Protein AF-A0AAD5EAI3-F1 (afdb_monomer_lite)

Radius of gyration: 27.32 Å; chains: 1; bounding box: 65×85×63 Å

Secondary structure (DSSP, 8-state):
--SEEE-TTS-EEEE-TTSS-EEEP-TTT-TT-B-SSTT-B--TTTEEE-SSS-TT-EEEEEEEEEEEPTTS-EEEEEEEEEE--TT--SS--EE--SSHHHHHHHHHHH-S---EEE--PPPPP---HHHHHHTTSTTTTT--S---------------------------------------PPP---PPPP----------

Sequence (204 aa):
MEGTCLLSDGTMINLDEGQNTFLVVNTKQHPYGLGSSDSISLHPWTSIASNDIKKGTTLYIKEIDGIKLPNGMTHNGCVRVDDESWSFNGCQLDWFVLMYETYADIANKVGEHVKAVESSCKILDYVNQSTEKWLGGPGTLEAQSGSSHSSSSKKTTKKSSSKRTSTKKSSGKKTSSKKGHTTKKSSTRHHHKHHHHNKRAASK

Foldseek 3Di:
DAWWDQDPLLFIWHQDPPNPDIDTDLCVQAVLGAAADPNFHDAAQAEKAFDPDDFFFKKFWPLQDQDQFPVRDRDHRIHTHRHYDPPDPGPDMDGRNSDPVRVVVVCVRRDRDIDIDGDPDDDDHPDDQVNQVVSVGPCSSVPPPDDDDDDDDDDDDDDDDDDDDDDDDDDDDDDDDDDDDDDDDDDDDDDDDDDDDDDDDDDD

pLDDT: mean 74.87, std 26.0, range [29.36, 98.75]

Structure (mmCIF, N/CA/C/O backbone):
data_AF-A0AAD5EAI3-F1
#
_entry.id   AF-A0AAD5EAI3-F1
#
loop_
_atom_site.group_PDB
_atom_site.id
_atom_site.type_symbol
_atom_site.label_atom_id
_atom_site.label_alt_id
_atom_site.label_comp_id
_atom_site.label_asym_id
_atom_site.label_entity_id
_atom_site.label_seq_id
_atom_site.pdbx_PDB_ins_code
_atom_site.Cartn_x
_atom_site.Cartn_y
_atom_site.Cartn_z
_atom_site.occupancy
_atom_site.B_iso_or_equiv
_atom_site.auth_seq_id
_atom_site.auth_comp_id
_atom_site.auth_asym_id
_atom_site.auth_atom_id
_atom_site.pdbx_PDB_model_num
ATOM 1 N N . MET A 1 1 ? -0.427 2.883 -15.946 1.00 54.00 1 MET A N 1
ATOM 2 C CA . MET A 1 1 ? -0.143 2.073 -14.747 1.00 54.00 1 MET A CA 1
ATOM 3 C C . MET A 1 1 ? 0.288 3.065 -13.696 1.00 54.00 1 MET A C 1
ATOM 5 O O . MET A 1 1 ? 1.235 3.777 -13.975 1.00 54.00 1 MET A O 1
ATOM 9 N N . GLU A 1 2 ? -0.447 3.186 -12.596 1.00 70.38 2 GLU A N 1
ATOM 10 C CA . GLU A 1 2 ? 0.035 3.866 -11.386 1.00 70.38 2 GLU A CA 1
ATOM 11 C C . GLU A 1 2 ? 0.678 2.804 -10.479 1.00 70.38 2 GLU A C 1
ATOM 13 O O . GLU A 1 2 ? 0.294 1.633 -10.553 1.00 70.38 2 GLU A O 1
ATOM 18 N N . GLY A 1 3 ? 1.683 3.186 -9.691 1.00 81.94 3 GLY A N 1
ATOM 19 C CA . GLY A 1 3 ? 2.337 2.295 -8.729 1.00 81.94 3 GLY A CA 1
ATOM 20 C C . GLY A 1 3 ? 3.355 1.312 -9.322 1.00 81.94 3 GLY A C 1
ATOM 21 O O . GLY A 1 3 ? 4.084 1.629 -10.267 1.00 81.94 3 GLY A O 1
ATOM 22 N N . THR A 1 4 ? 3.415 0.125 -8.714 1.00 90.12 4 THR A N 1
ATOM 23 C CA . THR A 1 4 ? 4.471 -0.885 -8.895 1.00 90.12 4 THR A CA 1
ATOM 24 C C . THR A 1 4 ? 4.012 -2.064 -9.754 1.00 90.12 4 THR A C 1
ATOM 26 O O . THR A 1 4 ? 2.871 -2.516 -9.658 1.00 90.12 4 THR A O 1
ATOM 29 N N . CYS A 1 5 ? 4.918 -2.643 -10.542 1.00 90.62 5 CYS A N 1
ATOM 30 C CA . CYS A 1 5 ? 4.699 -3.891 -11.268 1.00 90.62 5 CYS A CA 1
ATOM 31 C C . CYS A 1 5 ? 5.909 -4.821 -11.162 1.00 90.62 5 CYS A C 1
ATOM 33 O O . CYS A 1 5 ? 7.046 -4.397 -11.348 1.00 90.62 5 CYS A O 1
ATOM 35 N N . LEU A 1 6 ? 5.652 -6.104 -10.901 1.00 90.62 6 LEU A N 1
ATOM 36 C CA . LEU A 1 6 ? 6.642 -7.167 -11.030 1.00 90.62 6 LEU A CA 1
ATOM 37 C C . LEU A 1 6 ? 6.500 -7.815 -12.412 1.00 90.62 6 LEU A C 1
ATOM 39 O O . LEU A 1 6 ? 5.468 -8.410 -12.727 1.00 90.62 6 LEU A O 1
ATOM 43 N N . LEU A 1 7 ? 7.530 -7.686 -13.242 1.00 90.75 7 LEU A N 1
ATOM 44 C CA . LEU A 1 7 ? 7.588 -8.298 -14.565 1.00 90.75 7 LEU A CA 1
ATOM 45 C C . LEU A 1 7 ? 7.848 -9.806 -14.465 1.00 90.75 7 LEU A C 1
ATOM 47 O O . LEU A 1 7 ? 8.345 -10.319 -13.463 1.00 90.75 7 LEU A O 1
ATOM 51 N N . SER A 1 8 ? 7.554 -10.536 -15.544 1.00 88.81 8 SER A N 1
ATOM 52 C CA . SER A 1 8 ? 7.729 -11.995 -15.598 1.00 88.81 8 SER A CA 1
ATOM 53 C C . SER A 1 8 ? 9.179 -12.463 -15.440 1.00 88.81 8 SER A C 1
ATOM 55 O O . SER A 1 8 ? 9.410 -13.632 -15.148 1.00 88.81 8 SER A O 1
ATOM 57 N N . ASP A 1 9 ? 10.150 -11.579 -15.676 1.00 89.69 9 ASP A N 1
ATOM 58 C CA . ASP A 1 9 ? 11.579 -11.845 -15.483 1.00 89.69 9 ASP A CA 1
ATOM 59 C C . ASP A 1 9 ? 12.069 -11.530 -14.055 1.00 89.69 9 ASP A C 1
ATOM 61 O O . ASP A 1 9 ? 13.257 -11.665 -13.771 1.00 89.69 9 ASP A O 1
ATOM 65 N N . GLY A 1 10 ? 11.163 -11.127 -13.157 1.00 89.06 10 GLY A N 1
ATOM 66 C CA . GLY A 1 10 ? 11.465 -10.754 -11.777 1.00 89.06 10 GLY A CA 1
ATOM 67 C C . GLY A 1 10 ? 11.874 -9.291 -11.593 1.00 89.06 10 GLY A C 1
ATOM 68 O O . GLY A 1 10 ? 12.124 -8.874 -10.464 1.00 89.06 10 GLY A O 1
ATOM 69 N N . THR A 1 11 ? 11.928 -8.489 -12.659 1.00 92.69 11 THR A N 1
ATOM 70 C CA . THR A 1 11 ? 12.217 -7.055 -12.549 1.00 92.69 11 THR A CA 1
ATOM 71 C C . THR A 1 11 ? 11.024 -6.317 -11.964 1.00 92.69 11 THR A C 1
ATOM 73 O O . THR A 1 11 ? 9.923 -6.372 -12.510 1.00 92.69 11 THR A O 1
ATOM 76 N N . MET A 1 12 ? 11.245 -5.590 -10.871 1.00 92.88 12 MET A N 1
ATOM 77 C CA . MET A 1 12 ? 10.248 -4.681 -10.320 1.00 92.88 12 MET A CA 1
ATOM 78 C C . MET A 1 12 ? 10.424 -3.290 -10.921 1.00 92.88 12 MET A C 1
ATOM 80 O O . MET A 1 12 ? 11.531 -2.752 -10.942 1.00 92.88 12 MET A O 1
ATOM 84 N N . ILE A 1 13 ? 9.331 -2.713 -11.402 1.00 93.81 13 ILE A N 1
ATOM 85 C CA . ILE A 1 13 ? 9.290 -1.363 -11.955 1.00 93.81 13 ILE A CA 1
ATOM 86 C C . ILE A 1 13 ? 8.236 -0.523 -11.237 1.00 93.81 13 ILE A C 1
ATOM 88 O O . ILE A 1 13 ? 7.207 -1.049 -10.818 1.00 93.81 13 ILE A O 1
ATOM 92 N N . ASN A 1 14 ? 8.474 0.779 -11.136 1.00 92.19 14 ASN A N 1
ATOM 93 C CA . ASN A 1 14 ? 7.490 1.774 -10.710 1.00 92.19 14 ASN A CA 1
ATOM 94 C C . ASN A 1 14 ? 7.274 2.770 -11.852 1.00 92.19 14 ASN A C 1
ATOM 96 O O . ASN A 1 14 ? 8.174 2.986 -12.670 1.00 92.19 14 ASN A O 1
ATOM 100 N N . LEU A 1 15 ? 6.087 3.375 -11.916 1.00 89.00 15 LEU A N 1
ATOM 101 C CA . LEU A 1 15 ? 5.883 4.561 -12.747 1.00 89.00 15 LEU A CA 1
ATOM 102 C C . LEU A 1 15 ? 6.816 5.683 -12.264 1.00 89.00 15 LEU A C 1
ATOM 104 O O . LEU A 1 15 ? 6.876 5.958 -11.070 1.00 89.00 15 LEU A O 1
ATOM 108 N N . ASP A 1 16 ? 7.533 6.301 -13.194 1.00 85.25 16 ASP A N 1
ATOM 109 C CA . ASP A 1 16 ? 8.485 7.383 -12.937 1.00 85.25 16 ASP A CA 1
ATOM 110 C C . ASP A 1 16 ? 7.811 8.769 -13.025 1.00 85.25 16 ASP A C 1
ATOM 112 O O . ASP A 1 16 ? 6.671 8.911 -13.496 1.00 85.25 16 ASP A O 1
ATOM 116 N N . GLU A 1 17 ? 8.519 9.810 -12.586 1.00 72.81 17 GLU A N 1
ATOM 117 C CA . GLU A 1 17 ? 8.078 11.199 -12.682 1.00 72.81 17 GLU A CA 1
ATOM 118 C C . GLU A 1 17 ? 7.861 11.581 -14.161 1.00 72.81 17 GLU A C 1
ATOM 120 O O . GLU A 1 17 ? 8.792 11.677 -14.955 1.00 72.81 17 GLU A O 1
ATOM 125 N N . GLY A 1 18 ? 6.601 11.785 -14.565 1.00 66.50 18 GLY A N 1
ATOM 126 C CA . GLY A 1 18 ? 6.248 12.124 -15.956 1.00 66.50 18 GLY A CA 1
ATOM 127 C C . GLY A 1 18 ? 5.187 11.236 -16.611 1.00 66.50 18 GLY A C 1
ATOM 128 O O . GLY A 1 18 ? 4.916 11.393 -17.805 1.00 66.50 18 GLY A O 1
ATOM 129 N N . GLN A 1 19 ? 4.566 10.331 -15.845 1.00 70.94 19 GLN A N 1
ATOM 130 C CA . GLN A 1 19 ? 3.383 9.523 -16.205 1.00 70.94 19 GLN A CA 1
ATOM 131 C C . GLN A 1 19 ? 3.549 8.562 -17.401 1.00 70.94 19 GLN A C 1
ATOM 133 O O . GLN A 1 19 ? 2.618 7.823 -17.719 1.00 70.94 19 GLN A O 1
ATOM 138 N N . ASN A 1 20 ? 4.714 8.539 -18.058 1.00 82.88 20 ASN A N 1
ATOM 139 C CA . ASN A 1 20 ? 4.937 7.804 -19.310 1.00 82.88 20 ASN A CA 1
ATOM 140 C C . ASN A 1 20 ? 6.235 6.981 -19.338 1.00 82.88 20 ASN A C 1
ATOM 142 O O . ASN A 1 20 ? 6.489 6.279 -20.318 1.00 82.88 20 ASN A O 1
ATOM 146 N N . THR A 1 21 ? 7.056 7.063 -18.295 1.00 89.25 21 THR A N 1
ATOM 147 C CA . THR A 1 21 ? 8.287 6.282 -18.133 1.00 89.25 21 THR A CA 1
ATOM 148 C C . THR A 1 21 ? 8.179 5.383 -16.911 1.00 89.25 21 THR A C 1
ATOM 150 O O . THR A 1 21 ? 7.366 5.610 -16.017 1.00 89.25 21 THR A O 1
ATOM 153 N N . PHE A 1 22 ? 8.986 4.327 -16.899 1.00 92.56 22 PHE A N 1
ATOM 154 C CA . PHE A 1 22 ? 9.121 3.432 -15.760 1.00 92.56 22 PHE A CA 1
ATOM 155 C C . PHE A 1 22 ? 10.575 3.425 -15.317 1.00 92.56 22 PHE A C 1
ATOM 157 O O . PHE A 1 22 ? 11.476 3.399 -16.160 1.00 92.56 22 PHE A O 1
ATOM 164 N N . LEU A 1 23 ? 10.788 3.387 -14.010 1.00 93.12 23 LEU A N 1
ATOM 165 C CA . LEU A 1 23 ? 12.093 3.150 -13.409 1.00 93.12 23 LEU A CA 1
ATOM 166 C C . LEU A 1 23 ? 12.174 1.708 -12.909 1.00 93.12 23 LEU A C 1
ATOM 168 O O . LEU A 1 23 ? 11.158 1.100 -12.569 1.00 93.12 23 LEU A O 1
ATOM 172 N N . VAL A 1 24 ? 13.389 1.166 -12.845 1.00 94.62 24 VAL A N 1
ATOM 173 C CA . VAL A 1 24 ? 13.649 -0.122 -12.191 1.00 94.62 24 VAL A CA 1
ATOM 174 C C . VAL A 1 24 ? 13.837 0.118 -10.699 1.00 94.62 24 VAL A C 1
ATOM 176 O O . VAL A 1 24 ? 14.678 0.917 -10.293 1.00 94.62 24 VAL A O 1
ATOM 179 N N . VAL A 1 25 ? 13.060 -0.587 -9.884 1.00 93.94 25 VAL A N 1
ATOM 180 C CA . VAL A 1 25 ? 13.090 -0.472 -8.428 1.00 93.94 25 VAL A CA 1
ATOM 181 C C . VAL A 1 25 ? 14.261 -1.272 -7.874 1.00 93.94 25 VAL A C 1
ATOM 183 O O . VAL A 1 25 ? 14.442 -2.446 -8.196 1.00 93.94 25 VAL A O 1
ATOM 186 N N . ASN A 1 26 ? 15.026 -0.666 -6.967 1.00 93.81 26 ASN A N 1
ATOM 187 C CA . ASN A 1 26 ? 15.982 -1.408 -6.156 1.00 93.81 26 ASN A CA 1
ATOM 188 C C . ASN A 1 26 ? 15.240 -2.206 -5.075 1.00 93.81 26 ASN A C 1
ATOM 190 O O . ASN A 1 26 ? 15.002 -1.716 -3.970 1.00 93.81 26 ASN A O 1
ATOM 194 N N . THR A 1 27 ? 14.903 -3.456 -5.378 1.00 92.25 27 THR A N 1
ATOM 195 C CA . THR A 1 27 ? 14.116 -4.335 -4.499 1.00 92.25 27 THR A CA 1
ATOM 196 C C . THR A 1 27 ? 14.796 -4.685 -3.176 1.00 92.25 27 THR A C 1
ATOM 198 O O . THR A 1 27 ? 14.125 -5.109 -2.239 1.00 92.25 27 THR A O 1
ATOM 201 N N . LYS A 1 28 ? 16.110 -4.465 -3.040 1.00 91.19 28 LYS A N 1
ATOM 202 C CA . LYS A 1 28 ? 16.802 -4.610 -1.748 1.00 91.19 28 LYS A CA 1
ATOM 203 C C . LYS A 1 28 ? 16.453 -3.490 -0.771 1.00 91.19 28 LYS A C 1
ATOM 205 O O . LYS A 1 28 ? 16.507 -3.697 0.435 1.00 91.19 28 LYS A O 1
ATOM 210 N N . GLN A 1 29 ? 16.140 -2.306 -1.292 1.00 93.44 29 GLN A N 1
ATOM 211 C CA . GLN A 1 29 ? 15.750 -1.133 -0.505 1.00 93.44 29 GLN A CA 1
ATOM 212 C C . GLN A 1 29 ? 14.223 -1.006 -0.428 1.00 93.44 29 GLN A C 1
ATOM 214 O O . GLN A 1 29 ? 13.673 -0.710 0.631 1.00 93.44 29 GLN A O 1
ATOM 219 N N . HIS A 1 30 ? 13.542 -1.305 -1.536 1.00 94.81 30 HIS A N 1
ATOM 220 C CA . HIS A 1 30 ? 12.104 -1.129 -1.715 1.00 94.81 30 HIS A CA 1
ATOM 221 C C . HIS A 1 30 ? 11.479 -2.437 -2.217 1.00 94.81 30 HIS A C 1
ATOM 223 O O . HIS A 1 30 ? 11.168 -2.568 -3.402 1.00 94.81 30 HIS A O 1
ATOM 229 N N . PRO A 1 31 ? 11.318 -3.442 -1.339 1.00 93.19 31 PRO A N 1
ATOM 230 C CA . PRO A 1 31 ? 10.967 -4.810 -1.736 1.00 93.19 31 PRO A CA 1
ATOM 231 C C . PRO A 1 31 ? 9.605 -4.951 -2.420 1.00 93.19 31 PRO A C 1
ATOM 233 O O . PRO A 1 31 ? 9.373 -5.951 -3.096 1.00 93.19 31 PRO A O 1
ATOM 236 N N . TYR A 1 32 ? 8.720 -3.964 -2.262 1.00 93.81 32 TYR A N 1
ATOM 237 C CA . TYR A 1 32 ? 7.368 -3.967 -2.830 1.00 93.81 32 TYR A CA 1
ATOM 238 C C . TYR A 1 32 ? 7.066 -2.726 -3.678 1.00 93.81 32 TYR A C 1
ATOM 240 O O . TYR A 1 32 ? 5.926 -2.528 -4.097 1.00 93.81 32 TYR A O 1
ATOM 248 N N . GLY A 1 33 ? 8.082 -1.902 -3.941 1.00 93.94 33 GLY A N 1
ATOM 249 C CA . GLY A 1 33 ? 7.962 -0.684 -4.729 1.00 93.94 33 GLY A CA 1
ATOM 250 C C . GLY A 1 33 ? 8.209 0.601 -3.954 1.00 93.94 33 GLY A C 1
ATOM 251 O O . GLY A 1 33 ? 8.281 0.621 -2.720 1.00 93.94 33 GLY A O 1
ATOM 252 N N . LEU A 1 34 ? 8.349 1.668 -4.730 1.00 94.69 34 LEU A N 1
ATOM 253 C CA . LEU A 1 34 ? 8.513 3.040 -4.268 1.00 94.69 34 LEU A CA 1
ATOM 254 C C . LEU A 1 34 ? 7.152 3.693 -4.053 1.00 94.69 34 LEU A C 1
ATOM 256 O O . LEU A 1 34 ? 6.251 3.516 -4.873 1.00 94.69 34 LEU A O 1
ATOM 260 N N . GLY A 1 35 ? 7.026 4.433 -2.955 1.00 94.38 35 GLY A N 1
ATOM 261 C CA . GLY A 1 35 ? 5.917 5.354 -2.740 1.00 94.38 35 GLY A CA 1
ATOM 262 C C . GLY A 1 35 ? 6.216 6.725 -3.339 1.00 94.38 35 GLY A C 1
ATOM 263 O O . GLY A 1 35 ? 7.015 6.873 -4.261 1.00 94.38 35 GLY A O 1
ATOM 264 N N . SER A 1 36 ? 5.646 7.759 -2.731 1.00 91.69 36 SER A N 1
ATOM 265 C CA . SER A 1 36 ? 5.681 9.141 -3.241 1.00 91.69 36 SER A CA 1
ATOM 266 C C . SER A 1 36 ? 7.041 9.850 -3.164 1.00 91.69 36 SER A C 1
ATOM 268 O O . SER A 1 36 ? 7.127 11.060 -3.381 1.00 91.69 36 SER A O 1
ATOM 270 N N . SER A 1 37 ? 8.096 9.148 -2.752 1.00 88.88 37 SER A N 1
ATOM 271 C CA . SER A 1 37 ? 9.485 9.605 -2.827 1.00 88.88 37 SER A CA 1
ATOM 272 C C . SER A 1 37 ? 10.429 8.408 -2.766 1.00 88.88 37 SER A C 1
ATOM 274 O O . SER A 1 37 ? 10.088 7.390 -2.161 1.00 88.88 37 SER A O 1
ATOM 276 N N . ASP A 1 38 ? 11.660 8.589 -3.237 1.00 87.31 38 ASP A N 1
ATOM 277 C CA . ASP A 1 38 ? 12.728 7.576 -3.203 1.00 87.31 38 ASP A CA 1
ATOM 278 C C . ASP A 1 38 ? 13.072 7.053 -1.798 1.00 87.31 38 ASP A C 1
ATOM 280 O O . ASP A 1 38 ? 13.741 6.038 -1.648 1.00 87.31 38 ASP A O 1
ATOM 284 N N . SER A 1 39 ? 12.642 7.746 -0.741 1.00 92.19 39 SER A N 1
ATOM 285 C CA . SER A 1 39 ? 12.891 7.339 0.648 1.00 92.19 39 SER A CA 1
ATOM 286 C C . SER A 1 39 ? 11.757 6.521 1.271 1.00 92.19 39 SER A C 1
ATOM 288 O O . SER A 1 39 ? 11.910 6.018 2.386 1.00 92.19 39 SER A O 1
ATOM 290 N N . ILE A 1 40 ? 10.620 6.388 0.581 1.00 94.12 40 ILE A N 1
ATOM 291 C CA . ILE A 1 40 ? 9.423 5.731 1.104 1.00 94.12 40 ILE A CA 1
ATOM 292 C C . ILE A 1 40 ? 9.204 4.417 0.359 1.00 94.12 40 ILE A C 1
ATOM 294 O O . ILE A 1 40 ? 8.978 4.393 -0.848 1.00 94.12 40 ILE A O 1
ATOM 298 N N . SER A 1 41 ? 9.243 3.314 1.101 1.00 95.81 41 SER A N 1
ATOM 299 C CA . SER A 1 41 ? 8.859 1.995 0.596 1.00 95.81 41 SER A CA 1
ATOM 300 C C . SER A 1 41 ? 7.362 1.779 0.763 1.00 95.81 41 SER A C 1
ATOM 302 O O . SER A 1 41 ? 6.804 2.080 1.820 1.00 95.81 41 SER A O 1
ATOM 304 N N . LEU A 1 42 ? 6.731 1.189 -0.250 1.00 96.62 42 LEU A N 1
ATOM 305 C CA . LEU A 1 42 ? 5.376 0.671 -0.119 1.00 96.62 42 LEU A CA 1
ATOM 306 C C . LEU A 1 42 ? 5.379 -0.633 0.681 1.00 96.62 42 LEU A C 1
ATOM 308 O O . LEU A 1 42 ? 6.281 -1.467 0.564 1.00 96.62 42 LEU A O 1
ATOM 312 N N . HIS A 1 43 ? 4.336 -0.821 1.478 1.00 96.62 43 HIS A N 1
ATOM 313 C CA . HIS A 1 43 ? 4.119 -1.986 2.317 1.00 96.62 43 HIS A CA 1
ATOM 314 C C . HIS A 1 43 ? 2.745 -2.591 2.005 1.00 96.62 43 HIS A C 1
ATOM 316 O O . HIS A 1 43 ? 1.722 -1.915 2.185 1.00 96.62 43 HIS A O 1
ATOM 322 N N . PRO A 1 44 ? 2.690 -3.857 1.546 1.00 95.88 44 PRO A N 1
ATOM 323 C CA . PRO A 1 44 ? 1.441 -4.532 1.229 1.00 95.88 44 PRO A CA 1
ATOM 324 C C . PRO A 1 44 ? 0.416 -4.391 2.353 1.00 95.88 44 PRO A C 1
ATOM 326 O O . PRO A 1 44 ? 0.721 -4.616 3.527 1.00 95.88 44 PRO A O 1
ATOM 329 N N . TRP A 1 45 ? -0.798 -4.004 1.975 1.00 97.19 45 TRP A N 1
ATOM 330 C CA . TRP A 1 45 ? -1.962 -3.819 2.840 1.00 97.19 45 TRP A CA 1
ATOM 331 C C . TRP A 1 45 ? -1.855 -2.722 3.897 1.00 97.19 45 TRP A C 1
ATOM 333 O O . TRP A 1 45 ? -2.828 -2.498 4.601 1.00 97.19 45 TRP A O 1
ATOM 343 N N . THR A 1 46 ? -0.751 -1.990 3.998 1.00 98.19 46 THR A N 1
ATOM 344 C CA . THR A 1 46 ? -0.600 -0.933 5.015 1.00 98.19 46 THR A CA 1
ATOM 345 C C . THR A 1 46 ? -0.293 0.427 4.429 1.00 98.19 46 THR A C 1
ATOM 347 O O . THR A 1 46 ? -0.648 1.423 5.049 1.00 98.19 46 THR A O 1
ATOM 350 N N . SER A 1 47 ? 0.289 0.498 3.236 1.00 98.31 47 SER A N 1
ATOM 351 C CA . SER A 1 47 ? 0.467 1.761 2.527 1.00 98.31 47 SER A CA 1
ATOM 352 C C . SER A 1 47 ? -0.812 2.177 1.799 1.00 98.31 47 SER A C 1
ATOM 354 O O . SER A 1 47 ? -1.486 1.360 1.165 1.00 98.31 47 SER A O 1
ATOM 356 N N . ILE A 1 48 ? -1.127 3.466 1.876 1.00 97.88 48 ILE A N 1
ATOM 357 C CA . ILE A 1 48 ? -2.182 4.119 1.097 1.00 97.88 48 ILE A CA 1
ATOM 358 C C . ILE A 1 48 ? -1.627 5.348 0.370 1.00 97.88 48 ILE A C 1
ATOM 360 O O . ILE A 1 48 ? -0.693 5.994 0.859 1.00 97.88 48 ILE A O 1
ATOM 364 N N . ALA A 1 49 ? -2.239 5.682 -0.765 1.00 97.19 49 ALA A N 1
ATOM 365 C CA . ALA A 1 49 ? -2.034 6.945 -1.462 1.00 97.19 49 ALA A CA 1
ATOM 366 C C . ALA A 1 49 ? -3.082 7.979 -1.035 1.00 97.19 49 ALA A C 1
ATOM 368 O O . ALA A 1 49 ? -4.264 7.647 -0.931 1.00 97.19 49 ALA A O 1
ATOM 369 N N . SER A 1 50 ? -2.672 9.228 -0.812 1.00 97.31 50 SER A N 1
ATOM 370 C CA . SER A 1 50 ? -3.571 10.362 -0.555 1.00 97.31 50 SER A CA 1
ATOM 371 C C . SER A 1 50 ? -2.871 11.677 -0.893 1.00 97.31 50 SER A C 1
ATOM 373 O O . SER A 1 50 ? -1.698 11.838 -0.579 1.00 97.31 50 SER A O 1
ATOM 375 N N . ASN A 1 51 ? -3.596 12.633 -1.485 1.00 96.25 51 ASN A N 1
ATOM 376 C CA . ASN A 1 51 ? -3.045 13.955 -1.830 1.00 96.25 51 ASN A CA 1
ATOM 377 C C . ASN A 1 51 ? -3.377 15.044 -0.798 1.00 96.25 51 ASN A C 1
ATOM 379 O O . ASN A 1 51 ? -2.808 16.133 -0.837 1.00 96.25 51 ASN A O 1
ATOM 383 N N . ASP A 1 52 ? -4.335 14.791 0.092 1.00 96.81 52 ASP A N 1
ATOM 384 C CA . ASP A 1 52 ? -4.860 15.752 1.065 1.00 96.81 52 ASP A CA 1
ATOM 385 C C . ASP A 1 52 ? -4.556 15.374 2.521 1.00 96.81 52 ASP A C 1
ATOM 387 O O . ASP A 1 52 ? -4.887 16.124 3.441 1.00 96.81 52 ASP A O 1
ATOM 391 N N . ILE A 1 53 ? -3.870 14.250 2.739 1.00 97.50 53 ILE A N 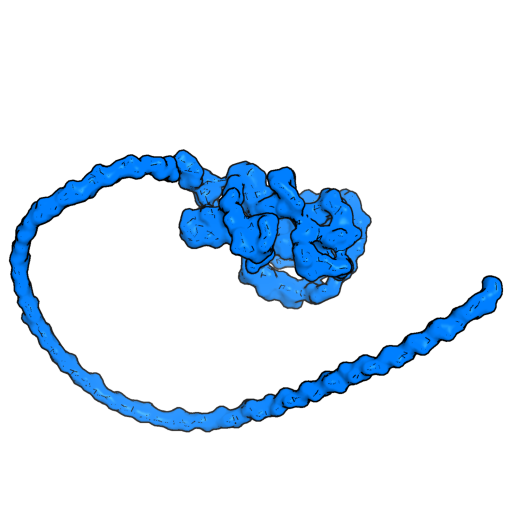1
ATOM 392 C CA . ILE A 1 53 ? -3.367 13.814 4.041 1.00 97.50 53 ILE A CA 1
ATOM 393 C C . ILE A 1 53 ? -1.839 13.789 3.992 1.00 97.50 53 ILE A C 1
ATOM 395 O O . ILE A 1 53 ? -1.231 13.344 3.024 1.00 97.50 53 ILE A O 1
ATOM 399 N N . LYS A 1 54 ? -1.194 14.276 5.055 1.00 97.06 54 LYS A N 1
ATOM 400 C CA . LYS A 1 54 ? 0.268 14.346 5.128 1.00 97.06 54 LYS A CA 1
ATOM 401 C C . LYS A 1 54 ? 0.899 12.944 5.068 1.00 97.06 54 LYS A C 1
ATOM 403 O O . LYS A 1 54 ? 0.485 12.036 5.786 1.00 97.06 54 LYS A O 1
ATOM 408 N N . LYS A 1 55 ? 1.974 12.802 4.285 1.00 97.25 55 LYS A N 1
ATOM 409 C CA . LYS A 1 55 ? 2.834 11.604 4.275 1.00 97.25 55 LYS A CA 1
ATOM 410 C C . LYS A 1 55 ? 3.303 11.239 5.687 1.00 97.25 55 LYS A C 1
ATOM 412 O O . LYS A 1 55 ? 3.675 12.108 6.480 1.00 97.25 55 LYS A O 1
ATOM 417 N N . GLY A 1 56 ? 3.311 9.946 5.986 1.00 97.31 56 GLY A N 1
ATOM 418 C CA . GLY A 1 56 ? 3.642 9.379 7.289 1.00 97.31 56 GLY A CA 1
ATOM 419 C C . GLY A 1 56 ? 2.496 9.394 8.303 1.00 97.31 56 GLY A C 1
ATOM 420 O O . GLY A 1 56 ? 2.647 8.792 9.365 1.00 97.31 56 GLY A O 1
ATOM 421 N N . THR A 1 57 ? 1.359 10.033 8.008 1.00 98.56 57 THR A N 1
ATOM 422 C CA . THR A 1 57 ? 0.183 9.986 8.883 1.00 98.56 57 THR A CA 1
ATOM 423 C C . THR A 1 57 ? -0.398 8.575 8.914 1.00 98.56 57 THR A C 1
ATOM 425 O O . THR A 1 57 ? -0.638 7.964 7.870 1.00 98.56 57 THR A O 1
ATOM 428 N N . THR A 1 58 ? -0.655 8.073 10.121 1.00 98.69 58 THR A N 1
ATOM 429 C CA . THR A 1 58 ? -1.351 6.804 10.342 1.00 98.69 58 THR A CA 1
ATOM 430 C C . THR A 1 58 ? -2.853 7.043 10.446 1.00 98.69 58 THR A C 1
ATOM 432 O O . THR A 1 58 ? -3.310 7.936 11.165 1.00 98.69 58 THR A O 1
ATOM 435 N N . LEU A 1 59 ? -3.630 6.225 9.742 1.00 98.75 59 LEU A N 1
ATOM 436 C CA . LEU A 1 59 ? -5.086 6.251 9.760 1.00 98.75 59 LEU A CA 1
ATOM 437 C C . LEU A 1 59 ? -5.620 4.917 10.273 1.00 98.75 59 LEU A C 1
ATOM 439 O O . LEU A 1 59 ? -5.090 3.853 9.954 1.00 98.75 59 LEU A O 1
ATOM 443 N N . TYR A 1 60 ? -6.715 4.985 11.018 1.00 98.75 60 TYR A N 1
ATOM 444 C CA . TYR A 1 60 ? -7.588 3.848 11.255 1.00 98.75 60 TYR A CA 1
ATOM 445 C C . TYR A 1 60 ? -8.787 3.925 10.307 1.00 98.75 60 TYR A C 1
ATOM 447 O O . TYR A 1 60 ? -9.471 4.952 10.242 1.00 98.75 60 TYR A O 1
ATOM 455 N N . ILE A 1 61 ? -9.045 2.833 9.592 1.00 98.38 61 ILE A N 1
ATOM 456 C CA . ILE A 1 61 ? -10.156 2.674 8.655 1.00 98.38 61 ILE A CA 1
ATOM 457 C C . ILE A 1 61 ? -11.023 1.511 9.133 1.00 98.38 61 ILE A C 1
ATOM 459 O O . ILE A 1 61 ? -10.596 0.356 9.144 1.00 98.38 61 ILE A O 1
ATOM 463 N N . LYS A 1 62 ? -12.263 1.816 9.522 1.00 97.25 62 LYS A N 1
ATOM 464 C CA . LYS A 1 62 ? -13.170 0.833 10.131 1.00 97.25 62 LYS A CA 1
ATOM 465 C C . LYS A 1 62 ? -13.552 -0.284 9.157 1.00 97.25 62 LYS A C 1
ATOM 467 O O . LYS A 1 62 ? -13.693 -1.431 9.559 1.00 97.25 62 LYS A O 1
ATOM 472 N N . GLU A 1 63 ? -13.738 0.049 7.888 1.00 97.12 63 GLU A N 1
ATOM 473 C CA . GLU A 1 63 ? -14.242 -0.854 6.849 1.00 97.12 63 GLU A CA 1
ATOM 474 C C . GLU A 1 63 ? -13.235 -1.946 6.455 1.00 97.12 63 GLU A C 1
ATOM 476 O O . GLU A 1 63 ? -13.627 -2.966 5.891 1.00 97.12 63 GLU A O 1
ATOM 481 N N . ILE A 1 64 ? -11.953 -1.762 6.782 1.00 97.38 64 ILE A N 1
ATOM 482 C CA . ILE A 1 64 ? -10.898 -2.762 6.560 1.00 97.38 64 ILE A CA 1
ATOM 483 C C . ILE A 1 64 ? -10.428 -3.415 7.866 1.00 97.38 64 ILE A C 1
ATOM 485 O O . ILE A 1 64 ? -9.513 -4.236 7.847 1.00 97.38 64 ILE A O 1
ATOM 489 N N . ASP A 1 65 ? -11.009 -3.061 9.012 1.00 97.75 65 ASP A N 1
ATOM 490 C CA . ASP A 1 65 ? -10.742 -3.752 10.270 1.00 97.75 65 ASP A CA 1
ATOM 491 C C . ASP A 1 65 ? -11.502 -5.085 10.306 1.00 97.75 65 ASP A C 1
ATOM 493 O O . ASP A 1 65 ? -12.700 -5.160 10.029 1.00 97.75 65 ASP A O 1
ATOM 497 N N . GLY A 1 66 ? -10.791 -6.165 10.608 1.00 97.31 66 GLY A N 1
ATOM 498 C CA . GLY A 1 66 ? -11.333 -7.516 10.650 1.00 97.31 66 GLY A CA 1
ATOM 499 C C . GLY A 1 66 ? -11.433 -8.212 9.291 1.00 97.31 66 GLY A C 1
ATOM 500 O O . GLY A 1 66 ? -11.847 -9.375 9.246 1.00 97.31 66 GLY A O 1
ATOM 501 N N . ILE A 1 67 ? -11.042 -7.573 8.180 1.00 95.69 67 ILE A N 1
ATOM 502 C CA . ILE A 1 67 ? -11.103 -8.239 6.874 1.00 95.69 67 ILE A CA 1
ATOM 503 C C . ILE A 1 67 ? -10.026 -9.321 6.768 1.00 95.69 67 ILE A C 1
ATOM 505 O O . ILE A 1 67 ? -8.874 -9.123 7.157 1.00 95.69 67 ILE A O 1
ATOM 509 N N . LYS A 1 68 ? -10.393 -10.472 6.198 1.00 95.38 68 LYS A N 1
ATOM 510 C CA . LYS A 1 68 ? -9.424 -11.520 5.865 1.00 95.38 68 LYS A CA 1
ATOM 511 C C . LYS A 1 68 ? -8.716 -11.204 4.554 1.00 95.38 68 LYS A C 1
ATOM 513 O O . LYS A 1 68 ? -9.365 -11.116 3.505 1.00 95.38 68 LYS A O 1
ATOM 518 N N . LEU A 1 69 ? -7.396 -11.095 4.639 1.00 94.94 69 LEU A N 1
ATOM 519 C CA . LEU A 1 69 ? -6.483 -10.963 3.513 1.00 94.94 69 LEU A CA 1
ATOM 520 C C . LEU A 1 69 ? -6.297 -12.322 2.813 1.00 94.94 69 LEU A C 1
ATOM 522 O O . LEU A 1 69 ? -6.457 -13.370 3.453 1.00 94.94 69 LEU A O 1
ATOM 526 N N . PRO A 1 70 ? -5.922 -12.351 1.520 1.00 92.38 70 PRO A N 1
ATOM 527 C CA . PRO A 1 70 ? -5.761 -13.611 0.787 1.00 92.38 70 PRO A CA 1
ATOM 528 C C . PRO A 1 70 ? -4.662 -14.525 1.340 1.00 92.38 70 PRO A C 1
ATOM 530 O O . PRO A 1 70 ? -4.698 -15.734 1.133 1.00 92.38 70 PRO A O 1
ATOM 533 N N . ASN A 1 71 ? -3.704 -13.975 2.088 1.00 92.56 71 ASN A N 1
ATOM 534 C CA . ASN A 1 71 ? -2.657 -14.748 2.755 1.00 92.56 71 ASN A CA 1
ATOM 535 C C . ASN A 1 71 ? -3.091 -15.329 4.117 1.00 92.56 71 ASN A C 1
ATOM 537 O O . ASN A 1 71 ? -2.250 -15.822 4.871 1.00 92.56 71 ASN A O 1
ATOM 541 N N . GLY A 1 72 ? -4.383 -15.242 4.449 1.00 94.38 72 GLY A N 1
ATOM 542 C CA . GLY A 1 72 ? -4.988 -15.797 5.658 1.00 94.38 72 GLY A CA 1
ATOM 543 C C . GLY A 1 72 ? -4.912 -14.900 6.894 1.00 94.38 72 GLY A C 1
ATOM 544 O O . GLY A 1 72 ? -5.549 -15.222 7.899 1.00 94.38 72 GLY A O 1
ATOM 545 N N . MET A 1 73 ? -4.180 -13.785 6.834 1.00 96.81 73 MET A N 1
ATOM 546 C CA . MET A 1 73 ? -4.100 -12.822 7.933 1.00 96.81 73 MET A CA 1
ATOM 547 C C . MET A 1 73 ? -5.370 -11.969 8.017 1.00 96.81 73 MET A C 1
ATOM 549 O O . MET A 1 73 ? -6.116 -11.833 7.046 1.00 96.81 73 MET A O 1
ATOM 553 N N . THR A 1 74 ? -5.616 -11.387 9.188 1.00 97.56 74 THR A N 1
ATOM 554 C CA . THR A 1 74 ? -6.734 -10.466 9.421 1.00 97.56 74 THR A CA 1
ATOM 555 C C . THR A 1 74 ? -6.188 -9.059 9.597 1.00 97.56 74 THR A C 1
ATOM 557 O O . THR A 1 74 ? -5.336 -8.840 10.457 1.00 97.56 74 THR A O 1
ATOM 560 N N . HIS A 1 75 ? -6.679 -8.122 8.793 1.00 98.19 75 HIS A N 1
ATOM 561 C CA . HIS A 1 75 ? -6.270 -6.726 8.857 1.00 98.19 75 HIS A CA 1
ATOM 562 C C . HIS A 1 75 ? -6.880 -6.023 10.084 1.00 98.19 75 HIS A C 1
ATOM 564 O O . HIS A 1 75 ? -7.998 -6.342 10.478 1.00 98.19 75 HIS A O 1
ATOM 570 N N . ASN A 1 76 ? -6.161 -5.082 10.700 1.00 98.44 76 ASN A N 1
ATOM 571 C CA . ASN A 1 76 ? -6.550 -4.407 11.952 1.00 98.44 76 ASN A CA 1
ATOM 572 C C . ASN A 1 76 ? -7.049 -2.961 11.768 1.00 98.44 76 ASN A C 1
ATOM 574 O O . ASN A 1 76 ? -7.075 -2.182 12.719 1.00 98.44 76 ASN A O 1
ATOM 578 N N . GLY A 1 77 ? -7.343 -2.562 10.532 1.00 98.25 77 GLY A N 1
ATOM 579 C CA . GLY A 1 77 ? -7.785 -1.204 10.212 1.00 98.25 77 GLY A CA 1
ATOM 580 C C . GLY A 1 77 ? -6.670 -0.167 10.045 1.00 98.25 77 GLY A C 1
ATOM 581 O O . GLY A 1 77 ? -6.953 0.917 9.546 1.00 98.25 77 GLY A O 1
ATOM 582 N N . CYS A 1 78 ? -5.423 -0.458 10.432 1.00 98.69 78 CYS A N 1
ATOM 583 C CA . CYS A 1 78 ? -4.345 0.536 10.446 1.00 98.69 78 CYS A CA 1
ATOM 584 C C . CYS A 1 78 ? -3.565 0.603 9.138 1.00 98.69 78 CYS A C 1
ATOM 586 O O . CYS A 1 78 ? -3.014 -0.399 8.688 1.00 98.69 78 CYS A O 1
ATOM 588 N N . VAL A 1 79 ? -3.442 1.811 8.597 1.00 98.69 79 VAL A N 1
ATOM 589 C CA . VAL A 1 79 ? -2.686 2.118 7.375 1.00 98.69 79 VAL A CA 1
ATOM 590 C C . VAL A 1 79 ? -1.876 3.405 7.544 1.00 98.69 79 VAL A C 1
ATOM 592 O O . VAL A 1 79 ? -2.114 4.170 8.480 1.00 98.69 79 VAL A O 1
ATOM 595 N N . ARG A 1 80 ? -0.930 3.665 6.640 1.00 98.62 80 ARG A N 1
ATOM 596 C CA . ARG A 1 80 ? -0.088 4.866 6.603 1.00 98.62 80 ARG A CA 1
ATOM 597 C C . ARG A 1 80 ? -0.083 5.486 5.218 1.00 98.62 80 ARG A C 1
ATOM 599 O O . ARG A 1 80 ? -0.010 4.776 4.216 1.00 98.62 80 ARG A O 1
ATOM 606 N N . VAL A 1 81 ? -0.118 6.811 5.174 1.00 98.38 81 VAL A N 1
ATOM 607 C CA . VAL A 1 81 ? 0.058 7.566 3.931 1.00 98.38 81 VAL A CA 1
ATOM 608 C C . VAL A 1 81 ? 1.517 7.504 3.508 1.00 98.38 81 VAL A C 1
ATOM 610 O O . VAL A 1 81 ? 2.360 8.189 4.080 1.00 98.38 81 VAL A O 1
ATOM 613 N N . ASP A 1 82 ? 1.803 6.674 2.515 1.00 97.94 82 ASP A N 1
ATOM 614 C CA . ASP A 1 82 ? 3.151 6.464 1.971 1.00 97.94 82 ASP A CA 1
ATOM 615 C C . ASP A 1 82 ? 3.266 6.940 0.521 1.00 97.94 82 ASP A C 1
ATOM 617 O O . ASP A 1 82 ? 4.366 7.134 -0.004 1.00 97.94 82 ASP A O 1
ATOM 621 N N . ASP A 1 83 ? 2.127 7.175 -0.124 1.00 95.88 83 ASP A N 1
ATOM 622 C CA . ASP A 1 83 ? 2.071 7.468 -1.543 1.00 95.88 83 ASP A CA 1
ATOM 623 C C . ASP A 1 83 ? 1.157 8.652 -1.874 1.00 95.88 83 ASP A C 1
ATOM 625 O O . ASP A 1 83 ? 0.380 9.129 -1.043 1.00 95.88 83 ASP A O 1
ATOM 629 N N . GLU A 1 84 ? 1.264 9.122 -3.108 1.00 93.69 84 GLU A N 1
ATOM 630 C CA . GLU A 1 84 ? 0.465 10.182 -3.715 1.00 93.69 84 GLU A CA 1
ATOM 631 C C . GLU A 1 84 ? 0.062 9.723 -5.114 1.00 93.69 84 GLU A C 1
ATOM 633 O O . GLU A 1 84 ? 0.757 8.933 -5.750 1.00 93.69 84 GLU A O 1
ATOM 638 N N . SER A 1 85 ? -1.052 10.237 -5.622 1.00 90.75 85 SER A N 1
ATOM 639 C CA . SER A 1 85 ? -1.486 9.932 -6.984 1.00 90.75 85 SER A CA 1
ATOM 640 C C . SER A 1 85 ? -1.611 11.207 -7.799 1.00 90.75 85 SER A C 1
ATOM 642 O O . SER A 1 85 ? -2.212 12.194 -7.378 1.00 90.75 85 SER A O 1
ATOM 644 N N . TRP A 1 86 ? -1.089 11.187 -9.023 1.00 87.56 86 TRP A N 1
ATOM 645 C CA . TRP A 1 86 ? -1.229 12.310 -9.949 1.00 87.56 86 TRP A CA 1
ATOM 646 C C . TRP A 1 86 ? -2.675 12.505 -10.429 1.00 87.56 86 TRP A C 1
ATOM 648 O O . TRP A 1 86 ? -3.000 13.575 -10.943 1.00 87.56 86 TRP A O 1
ATOM 658 N N . SER A 1 87 ? -3.538 11.492 -10.286 1.00 88.06 87 SER A N 1
ATOM 659 C CA . SER A 1 87 ? -4.937 11.541 -10.724 1.00 88.06 87 SER A CA 1
ATOM 660 C C . SER A 1 87 ? -5.906 11.985 -9.621 1.00 88.06 87 SER A C 1
ATOM 662 O O . SER A 1 87 ? -7.101 12.162 -9.880 1.00 88.06 87 SER A O 1
ATOM 664 N N . PHE A 1 88 ? -5.412 12.203 -8.398 1.00 92.19 88 PHE A N 1
ATOM 665 C CA . PHE A 1 88 ? -6.237 12.558 -7.246 1.00 92.19 88 PHE A CA 1
ATOM 666 C C . PHE A 1 88 ? -6.445 14.069 -7.116 1.00 92.19 88 PHE A C 1
ATOM 668 O O . PHE A 1 88 ? -5.499 14.855 -7.144 1.00 92.19 88 PHE A O 1
ATOM 675 N N . ASN A 1 89 ? -7.696 14.468 -6.869 1.00 89.25 89 ASN A N 1
ATOM 676 C CA . ASN A 1 89 ? -8.073 15.856 -6.568 1.00 89.25 89 ASN A CA 1
ATOM 677 C C . ASN A 1 89 ? -8.340 16.094 -5.063 1.00 89.25 89 ASN A C 1
ATOM 679 O O . ASN A 1 89 ? -8.737 17.197 -4.686 1.00 89.25 89 ASN A O 1
ATOM 683 N N . GLY A 1 90 ? -8.136 15.075 -4.215 1.00 91.50 90 GLY A N 1
ATOM 684 C CA . GLY A 1 90 ? -8.395 15.090 -2.766 1.00 91.50 90 GLY A CA 1
ATOM 685 C C . GLY A 1 90 ? -9.620 14.260 -2.358 1.00 91.50 90 GLY A C 1
ATOM 686 O O . GLY A 1 90 ? -10.437 13.892 -3.201 1.00 91.50 90 GLY A O 1
ATOM 687 N N . CYS A 1 91 ? -9.748 13.956 -1.063 1.00 94.38 91 CYS A N 1
ATOM 688 C CA . CYS A 1 91 ? -10.759 13.068 -0.476 1.00 94.38 91 CYS A CA 1
ATOM 689 C C . CYS A 1 91 ? -10.801 11.674 -1.136 1.00 94.38 91 CYS A C 1
ATOM 691 O O . CYS A 1 91 ? -11.859 11.072 -1.320 1.00 94.38 91 CYS A O 1
ATOM 693 N N . GLN A 1 92 ? -9.630 11.172 -1.522 1.00 96.44 92 GLN A N 1
ATOM 694 C CA . GLN A 1 92 ? -9.444 9.884 -2.183 1.00 96.44 92 GLN A CA 1
ATOM 695 C C . GLN A 1 92 ? -8.328 9.120 -1.481 1.00 96.44 92 GLN A C 1
ATOM 697 O O . GLN A 1 92 ? -7.323 9.710 -1.082 1.00 96.44 92 GLN A O 1
ATOM 702 N N . LEU A 1 93 ? -8.521 7.809 -1.357 1.00 96.44 93 LEU A N 1
ATOM 703 C CA . LEU A 1 93 ? -7.523 6.864 -0.880 1.00 96.44 93 LEU A CA 1
ATOM 704 C C . LEU A 1 93 ? -7.373 5.758 -1.926 1.00 96.44 93 LEU A C 1
ATOM 706 O O . LEU A 1 93 ? -8.384 5.213 -2.368 1.00 96.44 93 LEU A O 1
ATOM 710 N N . ASP A 1 94 ? -6.139 5.411 -2.288 1.00 95.25 94 ASP A N 1
ATOM 711 C CA . ASP A 1 94 ? -5.837 4.137 -2.956 1.00 95.25 94 ASP A CA 1
ATOM 712 C C . ASP A 1 94 ? -5.102 3.234 -1.974 1.00 95.25 94 ASP A C 1
ATOM 714 O O . ASP A 1 94 ? -4.190 3.677 -1.275 1.00 95.25 94 ASP A O 1
ATOM 718 N N . TRP A 1 95 ? -5.525 1.979 -1.885 1.00 96.25 95 TRP A N 1
ATOM 719 C CA . TRP A 1 95 ? -4.970 1.021 -0.949 1.00 96.25 95 TRP A CA 1
ATOM 720 C C . TRP A 1 95 ? -4.022 0.070 -1.663 1.00 96.25 95 TRP A C 1
ATOM 722 O O . TRP A 1 95 ? -4.426 -0.690 -2.544 1.00 96.25 95 TRP A O 1
ATOM 732 N N . PHE A 1 96 ? -2.756 0.063 -1.245 1.00 96.19 96 PHE A N 1
ATOM 733 C CA . PHE A 1 96 ? -1.746 -0.787 -1.854 1.00 96.19 96 PHE A CA 1
ATOM 734 C C . PHE A 1 96 ? -1.944 -2.259 -1.461 1.00 96.19 96 PHE A C 1
ATOM 736 O O . PHE A 1 96 ? -1.422 -2.752 -0.462 1.00 96.19 96 PHE A O 1
ATOM 743 N N . VAL A 1 97 ? -2.706 -2.987 -2.277 1.00 94.00 97 VAL A N 1
ATOM 744 C CA . VAL A 1 97 ? -3.086 -4.395 -2.048 1.00 94.00 97 VAL A CA 1
ATOM 745 C C . VAL A 1 97 ? -2.211 -5.413 -2.792 1.00 94.00 97 VAL A C 1
ATOM 747 O O . VAL A 1 97 ? -2.575 -6.587 -2.897 1.00 94.00 97 VAL A O 1
ATOM 750 N N . LEU A 1 98 ? -1.045 -4.973 -3.280 1.00 90.94 98 LEU A N 1
ATOM 751 C CA . LEU A 1 98 ? 0.013 -5.752 -3.942 1.00 90.94 98 LEU A CA 1
ATOM 752 C C . LEU A 1 98 ? -0.335 -6.361 -5.314 1.00 90.94 98 LEU A C 1
ATOM 754 O O . LEU A 1 98 ? 0.474 -6.271 -6.232 1.00 90.94 98 LEU A O 1
ATOM 758 N N . MET A 1 99 ? -1.502 -6.991 -5.477 1.00 88.31 99 MET A N 1
ATOM 759 C CA . MET A 1 99 ? -1.882 -7.718 -6.697 1.00 88.31 99 MET A CA 1
ATOM 760 C C . MET A 1 99 ? -3.310 -7.411 -7.142 1.00 88.31 99 MET A C 1
ATOM 762 O O . MET A 1 99 ? -4.203 -7.202 -6.321 1.00 88.31 99 MET A O 1
ATOM 766 N N . TYR A 1 100 ? -3.550 -7.494 -8.452 1.00 87.75 100 TYR A N 1
ATOM 767 C CA . TYR A 1 100 ? -4.881 -7.297 -9.032 1.00 87.75 100 TYR A CA 1
ATOM 768 C C . TYR 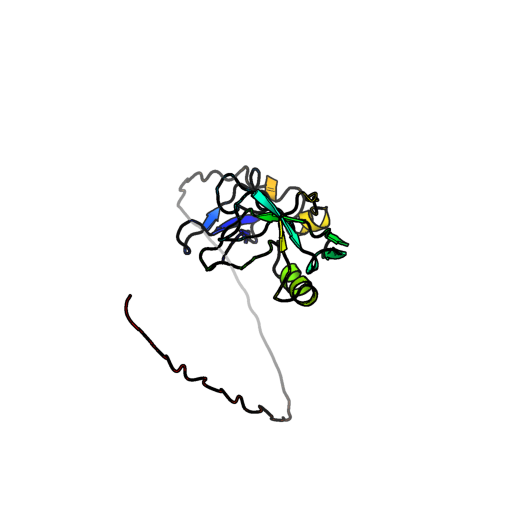A 1 100 ? -5.917 -8.324 -8.543 1.00 87.75 100 TYR A C 1
ATOM 770 O O . TYR A 1 100 ? -7.066 -7.969 -8.295 1.00 87.75 100 TYR A O 1
ATOM 778 N N . GLU A 1 101 ? -5.525 -9.588 -8.362 1.00 87.38 101 GLU A N 1
ATOM 779 C CA . GLU A 1 101 ? -6.428 -10.620 -7.830 1.00 87.38 101 GLU A CA 1
ATOM 780 C C . GLU A 1 101 ? -6.880 -10.276 -6.403 1.00 87.38 101 GLU A C 1
ATOM 782 O O . GLU A 1 101 ? -8.069 -10.319 -6.095 1.00 87.38 101 GLU A O 1
ATOM 787 N N . THR A 1 102 ? -5.949 -9.808 -5.565 1.00 88.88 102 THR A N 1
ATOM 788 C CA . THR A 1 102 ? -6.261 -9.303 -4.224 1.00 88.88 102 THR A CA 1
ATOM 789 C C . THR A 1 102 ? -7.205 -8.104 -4.277 1.00 88.88 102 THR A C 1
ATOM 791 O O . THR A 1 102 ? -8.147 -8.036 -3.488 1.00 88.88 102 THR A O 1
ATOM 794 N N . TYR A 1 103 ? -6.985 -7.167 -5.205 1.00 90.50 103 TYR A N 1
ATOM 795 C CA . TYR A 1 103 ? -7.896 -6.043 -5.427 1.00 90.50 103 TYR A CA 1
ATOM 796 C C . TYR A 1 103 ? -9.315 -6.528 -5.746 1.00 90.50 103 TYR A C 1
ATOM 798 O O . TYR A 1 103 ? -10.263 -6.097 -5.091 1.00 90.50 103 TYR A O 1
ATOM 806 N N . ALA A 1 104 ? -9.469 -7.461 -6.689 1.00 89.31 104 ALA A N 1
ATOM 807 C CA . ALA A 1 104 ? -10.775 -7.997 -7.070 1.00 89.31 104 ALA A CA 1
ATOM 808 C C . ALA A 1 104 ? -11.500 -8.670 -5.886 1.00 89.31 104 ALA A C 1
ATOM 810 O O . ALA A 1 104 ? -12.715 -8.513 -5.723 1.00 89.31 104 ALA A O 1
ATOM 811 N N . ASP A 1 105 ? -10.758 -9.362 -5.020 1.00 88.38 105 ASP A N 1
ATOM 812 C CA . ASP A 1 105 ? -11.297 -10.019 -3.826 1.00 88.38 105 ASP A CA 1
ATOM 813 C C . ASP A 1 105 ? -11.691 -9.039 -2.714 1.00 88.38 105 ASP A C 1
ATOM 815 O O . ASP A 1 105 ? -12.666 -9.268 -1.987 1.00 88.38 105 ASP A O 1
ATOM 819 N N . ILE A 1 106 ? -10.913 -7.972 -2.528 1.00 89.69 106 ILE A N 1
ATOM 820 C CA . ILE A 1 106 ? -11.088 -7.000 -1.445 1.00 89.69 106 ILE A CA 1
ATOM 821 C C . ILE A 1 106 ? -12.120 -5.930 -1.807 1.00 89.69 106 ILE A C 1
ATOM 823 O O . ILE A 1 106 ? -12.924 -5.566 -0.948 1.00 89.69 106 ILE A O 1
ATOM 827 N N . ALA A 1 107 ? -12.148 -5.455 -3.055 1.00 88.38 107 ALA A N 1
ATOM 828 C CA . ALA A 1 107 ? -13.038 -4.377 -3.494 1.00 88.38 107 ALA A CA 1
ATOM 829 C C . ALA A 1 107 ? -14.516 -4.694 -3.205 1.00 88.38 107 ALA A C 1
ATOM 831 O O . ALA A 1 107 ? -15.265 -3.842 -2.731 1.00 88.38 107 ALA A O 1
ATOM 832 N N . ASN A 1 108 ? -14.912 -5.959 -3.377 1.00 85.12 108 ASN A N 1
ATOM 833 C CA . ASN A 1 108 ? -16.266 -6.431 -3.078 1.00 85.12 108 ASN A CA 1
ATOM 834 C C . ASN A 1 108 ? -16.611 -6.456 -1.574 1.00 85.12 108 ASN A C 1
ATOM 836 O O . ASN A 1 108 ? -17.786 -6.547 -1.224 1.00 85.12 108 ASN A O 1
ATOM 840 N N . LYS A 1 109 ? -15.614 -6.417 -0.680 1.00 89.50 109 LYS A N 1
ATOM 841 C CA . LYS A 1 109 ? -15.791 -6.496 0.782 1.00 89.50 109 LYS A CA 1
ATOM 842 C C . LYS A 1 109 ? -15.795 -5.124 1.452 1.00 89.50 109 LYS A C 1
ATOM 844 O O . LYS A 1 109 ? -16.527 -4.937 2.416 1.00 89.50 109 LYS A O 1
ATOM 849 N N . VAL A 1 110 ? -14.961 -4.203 0.968 1.00 91.00 110 VAL A N 1
ATOM 850 C CA . VAL A 1 110 ? -14.713 -2.897 1.607 1.00 91.00 110 VAL A CA 1
ATOM 851 C C . VAL A 1 110 ? -15.679 -1.820 1.103 1.00 91.00 110 VAL A C 1
ATOM 853 O O . VAL A 1 110 ? -16.082 -0.952 1.872 1.00 91.00 110 VAL A O 1
ATOM 856 N N . GLY A 1 111 ? -16.110 -1.909 -0.161 1.00 89.06 111 GLY A N 1
ATOM 857 C CA . GLY A 1 111 ? -16.916 -0.874 -0.813 1.00 89.06 111 GLY A CA 1
ATOM 858 C C . GLY A 1 111 ? -16.084 0.324 -1.294 1.00 89.06 111 GLY A C 1
ATOM 859 O O . GLY A 1 111 ? -14.875 0.381 -1.097 1.00 89.06 111 GLY A O 1
ATOM 860 N N . GLU A 1 112 ? -16.743 1.278 -1.957 1.00 91.94 112 GLU A N 1
ATOM 861 C CA . GLU A 1 112 ? -16.0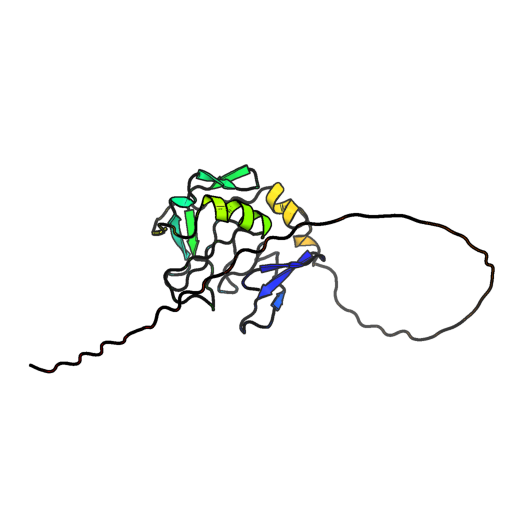95 2.461 -2.563 1.00 91.94 112 GLU A CA 1
ATOM 862 C C . GLU A 1 112 ? -15.905 3.632 -1.584 1.00 91.94 112 GLU A C 1
ATOM 864 O O . GLU A 1 112 ? -15.183 4.584 -1.874 1.00 91.94 112 GLU A O 1
ATOM 869 N N . HIS A 1 113 ? -16.558 3.580 -0.421 1.00 94.31 113 HIS A N 1
ATOM 870 C CA . HIS A 1 113 ? -16.516 4.634 0.585 1.00 94.31 113 HIS A CA 1
ATOM 871 C C . HIS A 1 113 ? -16.117 4.057 1.933 1.00 94.31 113 HIS A C 1
ATOM 873 O O . HIS A 1 113 ? -16.701 3.079 2.396 1.00 94.31 113 HIS A O 1
ATOM 879 N N . VAL A 1 114 ? -15.160 4.716 2.578 1.00 95.75 114 VAL A N 1
ATOM 880 C CA . VAL A 1 114 ? -14.645 4.326 3.888 1.00 95.75 114 VAL A CA 1
ATOM 881 C C . VAL A 1 114 ? -14.615 5.520 4.827 1.00 95.75 114 VAL A C 1
ATOM 883 O O . VAL A 1 114 ? -14.573 6.676 4.395 1.00 95.75 114 VAL A O 1
ATOM 886 N N . LYS A 1 115 ? -14.597 5.250 6.129 1.00 96.00 115 LYS A N 1
ATOM 887 C CA . LYS A 1 115 ? -14.357 6.251 7.158 1.00 96.00 115 LYS A CA 1
ATOM 888 C C . LYS A 1 115 ? -12.937 6.097 7.686 1.00 96.00 115 LYS A C 1
ATOM 890 O O . LYS A 1 115 ? -12.663 5.231 8.515 1.00 96.00 115 LYS A O 1
ATOM 895 N N . ALA A 1 116 ? -12.063 6.997 7.248 1.00 97.06 116 ALA A N 1
ATOM 896 C CA . ALA A 1 116 ? -10.708 7.120 7.764 1.00 97.06 116 ALA A CA 1
ATOM 897 C C . ALA A 1 116 ? -10.642 8.167 8.884 1.00 97.06 116 ALA A C 1
ATOM 899 O O . ALA A 1 116 ? -11.222 9.249 8.777 1.00 97.06 116 ALA A O 1
ATOM 900 N N . VAL A 1 117 ? -9.935 7.845 9.964 1.00 98.06 117 VAL A N 1
ATOM 901 C CA . VAL A 1 117 ? -9.666 8.762 11.077 1.00 98.06 117 VAL A CA 1
ATOM 902 C C . VAL A 1 117 ? -8.178 8.706 11.387 1.00 98.06 117 VAL A C 1
ATOM 904 O O . VAL A 1 117 ? -7.630 7.616 11.541 1.00 98.06 117 VAL A O 1
ATOM 907 N N . GLU A 1 118 ? -7.526 9.863 11.498 1.00 98.38 118 GLU A N 1
ATOM 908 C CA . GLU A 1 118 ? -6.145 9.922 11.979 1.00 98.38 118 GLU A CA 1
ATOM 909 C C . GLU A 1 118 ? -6.043 9.283 13.368 1.00 98.38 118 GLU A C 1
ATOM 911 O O . GLU A 1 118 ? -6.836 9.565 14.270 1.00 98.38 118 GLU A O 1
ATOM 916 N N . SER A 1 119 ? -5.101 8.358 13.522 1.00 97.44 119 SER A N 1
ATOM 917 C CA . SER A 1 119 ? -4.983 7.536 14.720 1.00 97.44 119 SER A CA 1
ATOM 918 C C . SER A 1 119 ? -3.547 7.075 14.918 1.00 97.44 119 SER A C 1
ATOM 920 O O . SER A 1 119 ? -2.869 6.710 13.967 1.00 97.44 119 SER A O 1
ATOM 922 N N . SER A 1 120 ? -3.091 6.989 16.167 1.00 96.69 120 SER A N 1
ATOM 923 C CA . SER A 1 120 ? -1.793 6.403 16.534 1.00 96.69 120 SER A CA 1
ATOM 924 C C . SER A 1 120 ? -1.821 4.868 16.589 1.00 96.69 120 SER A C 1
ATOM 926 O O . SER A 1 120 ? -1.076 4.242 17.348 1.00 96.69 120 SER A O 1
ATOM 928 N N . CYS A 1 121 ? -2.715 4.243 15.825 1.00 98.12 121 CYS A N 1
ATOM 929 C CA . CYS A 1 121 ? -2.912 2.806 15.861 1.00 98.12 121 CYS A CA 1
ATOM 930 C C . CYS A 1 121 ? -1.691 2.057 15.291 1.00 98.12 121 CYS A C 1
ATOM 932 O O . CYS A 1 121 ? -0.915 2.583 14.492 1.00 98.12 121 CYS A O 1
ATOM 934 N N . LYS A 1 122 ? -1.458 0.826 15.754 1.00 98.19 122 LYS A N 1
ATOM 935 C CA . LYS A 1 122 ? -0.246 0.080 15.396 1.00 98.19 122 LYS A CA 1
ATOM 936 C C . LYS A 1 122 ? -0.390 -0.543 14.008 1.00 98.19 122 LYS A C 1
ATOM 938 O O . LYS A 1 122 ? -1.214 -1.435 13.820 1.00 98.19 122 LYS A O 1
ATOM 943 N N . ILE A 1 123 ? 0.473 -0.139 13.082 1.00 98.19 123 ILE A N 1
ATOM 944 C CA . ILE A 1 123 ? 0.643 -0.817 11.793 1.00 98.19 123 ILE A CA 1
ATOM 945 C C . ILE A 1 123 ? 1.239 -2.205 12.048 1.00 98.19 123 ILE A C 1
ATOM 947 O O . ILE A 1 123 ? 2.213 -2.345 12.795 1.00 98.19 123 ILE A O 1
ATOM 951 N N . LEU A 1 124 ? 0.628 -3.233 11.463 1.00 98.19 124 LEU A N 1
ATOM 952 C CA . LEU A 1 124 ? 1.127 -4.606 11.513 1.00 98.19 124 LEU A CA 1
ATOM 953 C C . LEU A 1 124 ? 1.861 -4.943 10.219 1.00 98.19 124 LEU A C 1
ATOM 955 O O . LEU A 1 124 ? 1.576 -4.369 9.176 1.00 98.19 124 LEU A O 1
ATOM 959 N N . ASP A 1 125 ? 2.779 -5.900 10.289 1.00 97.00 125 ASP A N 1
ATOM 960 C CA . ASP A 1 125 ? 3.350 -6.504 9.092 1.00 97.00 125 ASP A CA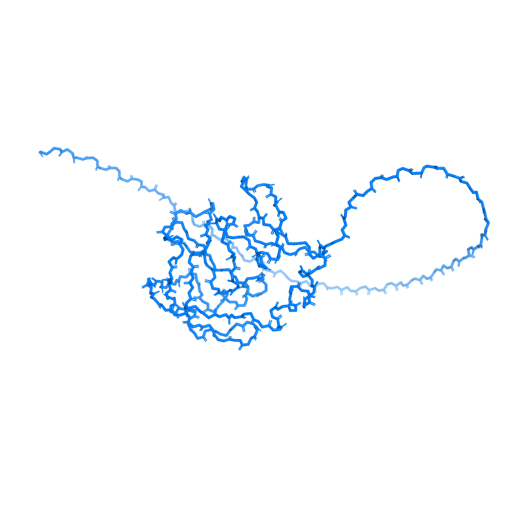 1
ATOM 961 C C . ASP A 1 125 ? 2.470 -7.680 8.659 1.00 97.00 125 ASP A C 1
ATOM 963 O O . ASP A 1 125 ? 2.235 -8.607 9.440 1.00 97.00 125 ASP A O 1
ATOM 967 N N . TYR A 1 126 ? 1.958 -7.613 7.432 1.00 96.75 126 TYR A N 1
ATOM 968 C CA . TYR A 1 126 ? 1.122 -8.654 6.841 1.00 96.75 126 TYR A CA 1
ATOM 969 C C . TYR A 1 126 ? 1.876 -9.495 5.811 1.00 96.75 126 TYR A C 1
ATOM 971 O O . TYR A 1 126 ? 1.263 -10.306 5.122 1.00 96.75 126 TYR A O 1
ATOM 979 N N . VAL A 1 127 ? 3.186 -9.329 5.653 1.00 94.62 127 VAL A N 1
ATOM 980 C CA . VAL A 1 127 ? 3.976 -10.176 4.759 1.00 94.62 127 VAL A CA 1
ATOM 981 C C . VAL A 1 127 ? 4.231 -11.526 5.432 1.00 94.62 127 VAL A C 1
ATOM 983 O O . VAL A 1 127 ? 4.703 -11.611 6.561 1.00 94.62 127 VAL A O 1
ATOM 986 N N . ASN A 1 128 ? 3.920 -12.613 4.724 1.00 93.75 128 ASN A N 1
ATOM 987 C CA . ASN A 1 128 ? 4.274 -13.971 5.128 1.00 93.75 128 ASN A CA 1
ATOM 988 C C . ASN A 1 128 ? 4.749 -14.786 3.913 1.00 93.75 128 ASN A C 1
ATOM 990 O O . ASN A 1 128 ? 4.776 -14.281 2.791 1.00 93.75 128 ASN A O 1
ATOM 994 N N . GLN A 1 129 ? 5.064 -16.068 4.115 1.00 92.00 129 GLN A N 1
ATOM 995 C CA . GLN A 1 129 ? 5.548 -16.963 3.052 1.00 92.00 129 GLN A CA 1
ATOM 996 C C . GLN A 1 129 ? 4.631 -17.019 1.816 1.00 92.00 129 GLN A C 1
ATOM 998 O O . GLN A 1 129 ? 5.112 -17.210 0.700 1.00 92.00 129 GLN A O 1
ATOM 1003 N N . SER A 1 130 ? 3.313 -16.855 1.987 1.00 91.19 130 SER A N 1
ATOM 1004 C CA . SER A 1 130 ? 2.379 -16.801 0.854 1.00 91.19 130 SER A CA 1
ATOM 1005 C C . SER A 1 130 ? 2.592 -15.528 0.042 1.00 91.19 130 SER A C 1
ATOM 1007 O O . SER A 1 130 ? 2.698 -15.603 -1.179 1.00 91.19 130 SER A O 1
ATOM 1009 N N . THR A 1 131 ? 2.724 -14.387 0.725 1.00 90.88 131 THR A N 1
ATOM 1010 C CA . THR A 1 131 ? 3.024 -13.090 0.107 1.00 90.88 131 THR A CA 1
ATOM 1011 C C . THR A 1 131 ? 4.347 -13.125 -0.653 1.00 90.88 131 THR A C 1
ATOM 1013 O O . THR A 1 131 ? 4.405 -12.732 -1.815 1.00 90.88 131 THR A O 1
ATOM 1016 N N . GLU A 1 132 ? 5.402 -13.656 -0.033 1.00 89.00 132 GLU A N 1
ATOM 1017 C CA . GLU A 1 132 ? 6.724 -13.786 -0.658 1.00 89.00 132 GLU A CA 1
ATOM 1018 C C . GLU A 1 132 ? 6.675 -14.673 -1.904 1.00 89.00 132 GLU A C 1
ATOM 1020 O O . GLU A 1 132 ? 7.269 -14.351 -2.933 1.00 89.00 132 GLU A O 1
ATOM 1025 N N . LYS A 1 133 ? 5.922 -15.778 -1.851 1.00 87.94 133 LYS A N 1
ATOM 1026 C CA . LYS A 1 133 ? 5.759 -16.692 -2.985 1.00 87.94 133 LYS A CA 1
ATOM 1027 C C . LYS A 1 133 ? 5.097 -16.022 -4.188 1.00 87.94 133 LYS A C 1
ATOM 1029 O O . LYS A 1 133 ? 5.466 -16.337 -5.318 1.00 87.94 133 LYS A O 1
ATOM 1034 N N . TRP A 1 134 ? 4.154 -15.106 -3.975 1.00 85.62 134 TRP A N 1
ATOM 1035 C CA . TRP A 1 134 ? 3.522 -14.361 -5.070 1.00 85.62 134 TRP A CA 1
ATOM 1036 C C . TRP A 1 134 ? 4.500 -13.453 -5.818 1.00 85.62 134 TRP A C 1
ATOM 1038 O O . TRP A 1 134 ? 4.327 -13.216 -7.008 1.00 85.62 134 TRP A O 1
ATOM 1048 N N . LEU A 1 135 ? 5.567 -13.018 -5.148 1.00 80.38 135 LEU A N 1
ATOM 1049 C CA . LEU A 1 135 ? 6.649 -12.222 -5.731 1.00 80.38 135 LEU A CA 1
ATOM 1050 C C . LEU A 1 135 ? 7.787 -13.091 -6.291 1.00 80.38 135 LEU A C 1
ATOM 1052 O O . LEU A 1 135 ? 8.893 -12.617 -6.534 1.00 80.38 135 LEU A O 1
ATOM 1056 N N . GLY A 1 136 ? 7.511 -14.381 -6.490 1.00 75.75 136 GLY A N 1
ATOM 1057 C CA . GLY A 1 136 ? 8.450 -15.368 -7.004 1.00 75.75 136 GLY A CA 1
ATOM 1058 C C . GLY A 1 136 ? 9.204 -16.154 -5.930 1.00 75.75 136 GLY A C 1
ATOM 1059 O O . GLY A 1 136 ? 9.994 -17.016 -6.299 1.00 75.75 136 GLY A O 1
ATOM 1060 N N . GLY A 1 137 ? 8.963 -15.919 -4.637 1.00 61.50 137 GLY A N 1
ATOM 1061 C CA . GLY A 1 137 ? 9.574 -16.652 -3.520 1.00 61.50 137 GLY A CA 1
ATOM 1062 C C . GLY A 1 137 ? 10.846 -16.016 -2.935 1.00 61.50 137 GLY A C 1
ATOM 1063 O O . GLY A 1 137 ? 11.368 -15.036 -3.474 1.00 61.50 137 GLY A O 1
ATOM 1064 N N . PRO A 1 138 ? 11.360 -16.566 -1.815 1.00 46.94 138 PRO A N 1
ATOM 1065 C CA . PRO A 1 138 ? 12.612 -16.114 -1.213 1.00 46.94 138 PRO A CA 1
ATOM 1066 C C . PRO A 1 138 ? 13.770 -16.349 -2.194 1.00 46.94 138 PRO A C 1
ATOM 1068 O O . PRO A 1 138 ? 14.050 -17.484 -2.574 1.00 46.94 138 PRO A O 1
ATOM 1071 N N . GLY A 1 139 ? 14.410 -15.263 -2.637 1.00 47.25 139 GLY A N 1
ATOM 1072 C CA . GLY A 1 139 ? 15.513 -15.277 -3.609 1.00 47.25 139 GLY A CA 1
ATOM 1073 C C . GLY A 1 139 ? 15.222 -14.559 -4.932 1.00 47.25 139 GLY A C 1
ATOM 1074 O O . GLY A 1 139 ? 16.154 -14.188 -5.643 1.00 47.25 139 GLY A O 1
ATOM 1075 N N . THR A 1 140 ? 13.961 -14.261 -5.251 1.00 48.25 140 THR A N 1
ATOM 1076 C CA . THR A 1 140 ? 13.602 -13.567 -6.509 1.00 48.25 140 THR A CA 1
ATOM 1077 C C . THR A 1 140 ? 13.917 -12.073 -6.448 1.00 48.25 140 THR A C 1
ATOM 1079 O O . THR A 1 140 ? 14.279 -11.474 -7.456 1.00 48.25 140 THR A O 1
ATOM 1082 N N . LEU A 1 141 ? 13.936 -11.498 -5.240 1.00 45.47 141 LEU A N 1
ATOM 1083 C CA . LEU A 1 141 ? 14.502 -10.168 -4.985 1.00 45.47 141 LEU A CA 1
ATOM 1084 C C . LEU A 1 141 ? 16.044 -10.188 -4.860 1.00 45.47 141 LEU A C 1
ATOM 1086 O O . LEU A 1 141 ? 16.680 -9.139 -4.928 1.00 45.47 141 LEU A O 1
ATOM 1090 N N . GLU A 1 142 ? 16.675 -11.362 -4.711 1.00 42.97 142 GLU A N 1
ATOM 1091 C CA . GLU A 1 142 ? 18.142 -11.492 -4.629 1.00 42.97 142 GLU A CA 1
ATOM 1092 C C . GLU A 1 142 ? 18.820 -11.714 -5.996 1.00 42.97 142 GLU A C 1
ATOM 1094 O O . GLU A 1 142 ? 20.018 -11.450 -6.146 1.00 42.97 142 GLU A O 1
ATOM 1099 N N . ALA A 1 143 ? 18.069 -12.142 -7.018 1.00 39.69 143 ALA A N 1
ATOM 1100 C CA . ALA A 1 143 ? 18.606 -12.575 -8.310 1.00 39.69 143 ALA A CA 1
ATOM 1101 C C . ALA A 1 143 ? 19.167 -11.455 -9.218 1.00 39.69 143 ALA A C 1
ATOM 1103 O O . ALA A 1 143 ? 19.792 -11.755 -10.234 1.00 39.69 143 ALA A O 1
ATOM 1104 N N . GLN A 1 144 ? 19.041 -10.170 -8.867 1.00 45.03 144 GLN A N 1
ATOM 1105 C CA . GLN A 1 144 ? 19.543 -9.058 -9.697 1.00 45.03 144 GLN A CA 1
ATOM 1106 C C . GLN A 1 144 ? 20.963 -8.575 -9.337 1.00 45.03 144 GLN A C 1
ATOM 1108 O O . GLN A 1 144 ? 21.281 -7.395 -9.461 1.00 45.03 144 GLN A O 1
ATOM 1113 N N . SER A 1 145 ? 21.856 -9.473 -8.906 1.00 38.84 145 SER A N 1
ATOM 1114 C CA . SER A 1 145 ? 23.263 -9.134 -8.608 1.00 38.84 145 SER A CA 1
ATOM 1115 C C . SER A 1 145 ? 24.287 -9.579 -9.662 1.00 38.84 145 SER A C 1
ATOM 1117 O O . SER A 1 145 ? 25.485 -9.562 -9.391 1.00 38.84 145 SER A O 1
ATOM 1119 N N . GLY A 1 146 ? 23.873 -9.926 -10.886 1.00 39.41 146 GLY A N 1
ATOM 1120 C CA . GLY A 1 146 ? 24.838 -10.409 -11.878 1.00 39.41 146 GLY A CA 1
ATOM 1121 C C . GLY A 1 146 ? 24.373 -10.387 -13.324 1.00 39.41 146 GLY A C 1
ATOM 1122 O O . GLY A 1 146 ? 24.252 -11.437 -13.938 1.00 39.41 146 GLY A O 1
ATOM 1123 N N . SER A 1 147 ? 24.172 -9.207 -13.909 1.00 34.94 147 SER A N 1
ATOM 1124 C CA . SER A 1 147 ? 24.247 -9.082 -15.369 1.00 34.94 147 SER A CA 1
ATOM 1125 C C . SER A 1 147 ? 24.780 -7.711 -15.771 1.00 34.94 147 SER A C 1
ATOM 1127 O O . SER A 1 147 ? 24.080 -6.874 -16.342 1.00 34.94 147 SER A O 1
ATOM 1129 N N . SER A 1 148 ? 26.063 -7.490 -15.482 1.00 33.03 148 SER A N 1
ATOM 1130 C CA . SER A 1 148 ? 26.855 -6.482 -16.174 1.00 33.03 148 SER A CA 1
ATOM 1131 C C . SER A 1 148 ? 26.876 -6.817 -17.668 1.00 33.03 148 SER A C 1
ATOM 1133 O O . SER A 1 148 ? 27.405 -7.837 -18.107 1.00 33.03 148 SER A O 1
ATOM 1135 N N . HIS A 1 149 ? 26.267 -5.941 -18.462 1.00 35.75 149 HIS A N 1
ATOM 1136 C CA . HIS A 1 149 ? 26.457 -5.914 -19.903 1.00 35.75 149 HIS A CA 1
ATOM 1137 C C . HIS A 1 149 ? 27.952 -5.751 -20.202 1.00 35.75 149 HIS A C 1
ATOM 1139 O O . HIS A 1 149 ? 28.515 -4.678 -19.993 1.00 35.75 149 HIS A O 1
ATOM 1145 N N . SER A 1 150 ? 28.588 -6.805 -20.717 1.00 30.75 150 SER A N 1
ATOM 1146 C CA . SER A 1 150 ? 29.833 -6.671 -21.470 1.00 30.75 150 SER A CA 1
ATOM 1147 C C . SER A 1 150 ? 29.551 -6.987 -22.933 1.00 30.75 150 SER A C 1
ATOM 1149 O O . SER A 1 150 ? 29.164 -8.088 -23.325 1.00 30.75 150 SER A O 1
ATOM 1151 N N . SER A 1 151 ? 29.683 -5.947 -23.741 1.00 34.50 151 SER A N 1
ATOM 1152 C CA . SER A 1 151 ? 29.707 -5.995 -25.188 1.00 34.50 151 SER A CA 1
ATOM 1153 C C . SER A 1 151 ? 30.988 -6.694 -25.645 1.00 34.50 151 SER A C 1
ATOM 1155 O O . SER A 1 151 ? 32.096 -6.240 -25.373 1.00 34.50 151 SER A O 1
ATOM 1157 N N . SER A 1 152 ? 30.861 -7.785 -26.401 1.00 31.27 152 SER A N 1
ATOM 1158 C CA . SER A 1 152 ? 31.949 -8.220 -27.275 1.00 31.27 152 SER A CA 1
ATOM 1159 C C . SER A 1 152 ? 31.416 -8.872 -28.542 1.00 31.27 152 SER A C 1
ATOM 1161 O O . SER A 1 152 ? 30.849 -9.963 -28.553 1.00 31.27 152 SER A O 1
ATOM 1163 N N . SER A 1 153 ? 31.615 -8.140 -29.630 1.00 35.03 153 SER A N 1
ATOM 1164 C CA . SER A 1 153 ? 31.458 -8.558 -31.011 1.00 35.03 153 SER A CA 1
ATOM 1165 C C . SER A 1 153 ? 32.270 -9.818 -31.321 1.00 35.03 153 SER A C 1
ATOM 1167 O O . SER A 1 153 ? 33.492 -9.819 -31.184 1.00 35.03 153 SER A O 1
ATOM 1169 N N . LYS A 1 154 ? 31.638 -10.841 -31.907 1.00 33.88 154 LYS A N 1
ATOM 1170 C CA . LYS A 1 154 ? 32.349 -11.750 -32.818 1.00 33.88 154 LYS A CA 1
ATOM 1171 C C . LYS A 1 154 ? 31.448 -12.225 -33.954 1.00 33.88 154 LYS A C 1
ATOM 1173 O O . LYS A 1 154 ? 30.476 -12.946 -33.767 1.00 33.88 154 LYS A O 1
ATOM 1178 N N . LYS A 1 155 ? 31.795 -11.759 -35.153 1.00 30.81 155 LYS A N 1
ATOM 1179 C CA . LYS A 1 155 ? 31.215 -12.118 -36.448 1.00 30.81 155 LYS A CA 1
ATOM 1180 C C . LYS A 1 155 ? 32.008 -13.283 -37.052 1.00 30.81 155 LYS A C 1
ATOM 1182 O O . LYS A 1 155 ? 33.211 -13.371 -36.823 1.00 30.81 155 LYS A O 1
ATOM 1187 N N . THR A 1 156 ? 31.336 -14.027 -37.940 1.00 29.36 156 THR A N 1
ATOM 1188 C CA . THR A 1 156 ? 31.829 -14.991 -38.960 1.00 29.36 156 THR A CA 1
ATOM 1189 C C . THR A 1 156 ? 31.917 -16.465 -38.541 1.00 29.36 156 THR A C 1
ATOM 1191 O O . THR A 1 156 ? 32.305 -16.761 -37.425 1.00 29.36 156 THR A O 1
ATOM 1194 N N . THR A 1 157 ? 31.725 -17.467 -39.409 1.00 30.00 157 THR A N 1
ATOM 1195 C CA . THR A 1 157 ? 30.676 -17.866 -40.388 1.00 30.00 157 THR A CA 1
ATOM 1196 C C . THR A 1 157 ? 31.108 -19.231 -40.959 1.00 30.00 157 THR A C 1
ATOM 1198 O O . THR A 1 157 ? 32.304 -19.431 -41.143 1.00 30.00 157 THR A O 1
ATOM 1201 N N . LYS A 1 158 ? 30.128 -20.048 -41.404 1.00 31.02 158 LYS A N 1
ATOM 1202 C CA . LYS A 1 158 ? 30.216 -21.264 -42.270 1.00 31.02 158 LYS A CA 1
ATOM 1203 C C . LYS A 1 158 ? 30.709 -22.553 -41.564 1.00 31.02 158 LYS A C 1
ATOM 1205 O O . LYS A 1 158 ? 31.610 -22.489 -40.752 1.00 31.02 158 LYS A O 1
ATOM 1210 N N . LYS A 1 159 ? 30.191 -23.764 -41.843 1.00 30.62 159 LYS A N 1
ATOM 1211 C CA . LYS A 1 159 ? 29.574 -24.311 -43.074 1.00 30.62 159 LYS A CA 1
ATOM 1212 C C . LYS A 1 159 ? 28.854 -25.663 -42.798 1.00 30.62 159 LYS A C 1
ATOM 1214 O O . LYS A 1 159 ? 29.392 -26.445 -42.032 1.00 30.62 159 LYS A O 1
ATOM 1219 N N . SER A 1 160 ? 27.751 -25.923 -43.533 1.00 31.55 160 SER A N 1
ATOM 1220 C CA . SER A 1 160 ? 27.303 -27.199 -44.184 1.00 31.55 160 SER A CA 1
ATOM 1221 C C . SER A 1 160 ? 27.197 -28.511 -43.368 1.00 31.55 160 SER A C 1
ATOM 1223 O O . SER A 1 160 ? 28.104 -28.833 -42.627 1.00 31.55 160 SER A O 1
ATOM 1225 N N . SER A 1 161 ? 26.238 -29.435 -43.539 1.00 33.59 161 SER A N 1
ATOM 1226 C CA . SER A 1 161 ? 25.160 -29.671 -44.525 1.00 33.59 161 SER A CA 1
ATOM 1227 C C . SER A 1 161 ? 24.462 -31.019 -44.220 1.00 33.59 161 SER A C 1
ATOM 1229 O O . SER A 1 161 ? 25.096 -31.871 -43.610 1.00 33.59 161 SER A O 1
ATOM 1231 N N . SER A 1 162 ? 23.283 -31.245 -44.840 1.00 32.47 162 SER A N 1
ATOM 1232 C CA . SER A 1 162 ? 22.687 -32.547 -45.263 1.00 32.47 162 SER A CA 1
ATOM 1233 C C . SER A 1 162 ? 21.724 -33.258 -44.279 1.00 32.47 162 SER A C 1
ATOM 1235 O O . SER A 1 162 ? 22.079 -33.408 -43.125 1.00 32.47 162 SER A O 1
ATOM 1237 N N . LYS A 1 163 ? 20.542 -33.823 -44.622 1.00 33.25 163 LYS A N 1
ATOM 1238 C CA . LYS A 1 163 ? 19.663 -33.891 -45.825 1.00 33.25 163 LYS A CA 1
ATOM 1239 C C . LYS A 1 163 ? 18.454 -34.818 -45.499 1.00 33.25 163 LYS A C 1
ATOM 1241 O O . LYS A 1 163 ? 18.707 -35.915 -45.031 1.00 33.25 163 LYS A O 1
ATOM 1246 N N . ARG A 1 164 ? 17.218 -34.419 -45.894 1.00 35.00 164 ARG A N 1
ATOM 1247 C CA . ARG A 1 164 ? 16.008 -35.231 -46.283 1.00 35.00 164 ARG A CA 1
ATOM 1248 C C . ARG A 1 164 ? 15.381 -36.217 -45.249 1.00 35.00 164 ARG A C 1
ATOM 1250 O O . ARG A 1 164 ? 16.077 -36.715 -44.393 1.00 35.00 164 ARG A O 1
ATOM 1257 N N . THR A 1 165 ? 14.087 -36.589 -45.245 1.00 30.67 165 THR A N 1
ATOM 1258 C CA . THR A 1 165 ? 12.995 -36.574 -46.251 1.00 30.67 165 THR A CA 1
ATOM 1259 C C . THR A 1 165 ? 11.595 -36.680 -45.595 1.00 30.67 165 THR A C 1
ATOM 1261 O O . THR A 1 1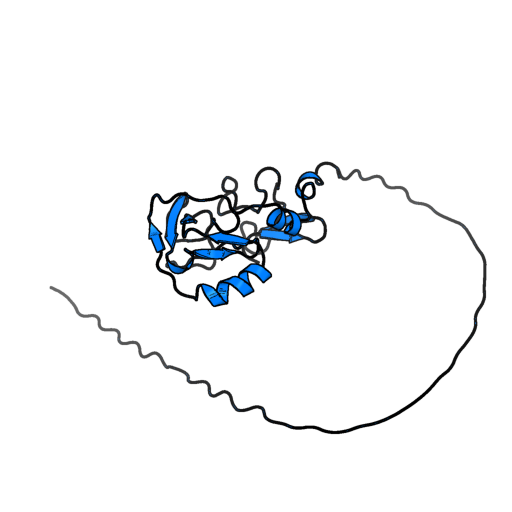65 ? 11.438 -37.230 -44.515 1.00 30.67 165 THR A O 1
ATOM 1264 N N . SER A 1 166 ? 10.605 -36.186 -46.343 1.00 34.34 166 SER A N 1
ATOM 1265 C CA . SER A 1 166 ? 9.125 -36.245 -46.299 1.00 34.34 166 SER A CA 1
ATOM 1266 C C . SER A 1 166 ? 8.403 -37.561 -45.929 1.00 34.34 166 SER A C 1
ATOM 1268 O O . SER A 1 166 ? 8.899 -38.607 -46.323 1.00 34.34 166 SER A O 1
ATOM 1270 N N . THR A 1 167 ? 7.141 -37.500 -45.435 1.00 33.53 167 THR A N 1
ATOM 1271 C CA . THR A 1 167 ? 5.878 -37.608 -46.240 1.00 33.53 167 THR A CA 1
ATOM 1272 C C . THR A 1 167 ? 4.559 -37.579 -45.424 1.00 33.53 167 THR A C 1
ATOM 1274 O O . THR A 1 167 ? 4.470 -38.270 -44.424 1.00 33.53 167 THR A O 1
ATOM 1277 N N . LYS A 1 168 ? 3.554 -36.833 -45.957 1.00 35.75 168 LYS A N 1
ATOM 1278 C CA . LYS A 1 168 ? 2.087 -37.097 -46.167 1.00 35.75 168 LYS A CA 1
ATOM 1279 C C . LYS A 1 168 ? 1.234 -37.783 -45.067 1.00 35.75 168 LYS A C 1
ATOM 1281 O O . LYS A 1 168 ? 1.703 -38.689 -44.415 1.00 35.75 168 LYS A O 1
ATOM 1286 N N . LYS A 1 169 ? -0.095 -37.617 -44.940 1.00 33.88 169 LYS A N 1
ATOM 1287 C CA . LYS A 1 169 ? -1.196 -36.733 -45.417 1.00 33.88 169 LYS A CA 1
ATOM 1288 C C . LYS A 1 169 ? -2.497 -37.369 -44.853 1.00 33.88 169 LYS A C 1
ATOM 1290 O O . LYS A 1 169 ? -2.529 -38.583 -44.685 1.00 33.88 169 LYS A O 1
ATOM 1295 N N . SER A 1 170 ? -3.580 -36.581 -44.776 1.00 33.12 170 SER A N 1
ATOM 1296 C CA . SER A 1 170 ? -5.011 -36.987 -44.836 1.00 33.12 170 SER A CA 1
ATOM 1297 C C . SER A 1 170 ? -5.705 -37.340 -43.507 1.00 33.12 170 SER A C 1
ATOM 1299 O O . SER A 1 170 ? -5.063 -37.862 -42.614 1.00 33.12 170 SER A O 1
ATOM 1301 N N . SER A 1 171 ? -7.012 -37.148 -43.297 1.00 31.80 171 SER A N 1
ATOM 1302 C CA . SER A 1 171 ? -8.041 -36.235 -43.835 1.00 31.80 171 SER A CA 1
ATOM 1303 C C . SER A 1 171 ? -9.380 -36.576 -43.161 1.00 31.80 171 SER A C 1
ATOM 1305 O O . SER A 1 171 ? -9.714 -37.752 -43.078 1.00 31.80 171 SER A O 1
ATOM 1307 N N . GLY A 1 172 ? -10.197 -35.557 -42.868 1.00 29.53 172 GLY A N 1
ATOM 1308 C CA . GLY A 1 172 ? -11.669 -35.632 -42.864 1.00 29.53 172 GLY A CA 1
ATOM 1309 C C . GLY A 1 172 ? -12.354 -35.682 -41.491 1.00 29.53 172 GLY A C 1
ATOM 1310 O O . GLY A 1 172 ? -11.746 -36.089 -40.517 1.00 29.53 172 GLY A O 1
ATOM 1311 N N . LYS A 1 173 ? -13.632 -35.312 -41.321 1.00 32.94 173 LYS A N 1
ATOM 1312 C CA . LYS A 1 173 ? -14.627 -34.571 -42.130 1.00 32.94 173 LYS A CA 1
ATOM 1313 C C . LYS A 1 173 ? -15.914 -34.488 -41.269 1.00 32.94 173 LYS A C 1
ATOM 1315 O O . LYS A 1 173 ? -16.358 -35.541 -40.842 1.00 32.94 173 LYS A O 1
ATOM 1320 N N . LYS A 1 174 ? -16.554 -33.299 -41.188 1.00 32.53 174 LYS A N 1
ATOM 1321 C CA . LYS A 1 174 ? -18.010 -33.042 -40.929 1.00 32.53 174 LYS A CA 1
ATOM 1322 C C . LYS A 1 174 ? -18.564 -33.418 -39.520 1.00 32.53 174 LYS A C 1
ATOM 1324 O O . LYS A 1 174 ? -18.043 -34.314 -38.891 1.00 32.53 174 LYS A O 1
ATOM 1329 N N . THR A 1 175 ? -19.593 -32.793 -38.920 1.00 31.64 175 THR A N 1
ATOM 1330 C CA . THR A 1 175 ? -20.738 -31.980 -39.403 1.00 31.64 175 THR A CA 1
ATOM 1331 C C . THR A 1 175 ? -21.503 -31.328 -38.226 1.00 31.64 175 THR A C 1
ATOM 1333 O O . THR A 1 175 ? -21.612 -31.961 -37.186 1.00 31.64 175 THR A O 1
ATOM 1336 N N . SER A 1 176 ? -22.166 -30.182 -38.500 1.00 33.09 176 SER A N 1
ATOM 1337 C CA . SER A 1 176 ? -23.505 -29.719 -38.018 1.00 33.09 176 SER A CA 1
ATOM 1338 C C . SER A 1 176 ? -23.759 -29.470 -36.516 1.00 33.09 176 SER A C 1
ATOM 1340 O O . SER A 1 176 ? -23.245 -30.195 -35.689 1.00 33.09 176 SER A O 1
ATOM 1342 N N . SER A 1 177 ? -24.661 -28.601 -36.039 1.00 31.27 177 SER A N 1
ATOM 1343 C CA . SER A 1 177 ? -25.501 -27.479 -36.516 1.00 31.27 177 SER A CA 1
ATOM 1344 C C . SER A 1 177 ? -26.411 -27.076 -35.324 1.00 31.27 177 SER A C 1
ATOM 1346 O O . SER A 1 177 ? -26.651 -27.922 -34.466 1.00 31.27 177 SER A O 1
ATOM 1348 N N . LYS A 1 178 ? -26.999 -25.863 -35.372 1.00 37.44 178 LYS A N 1
ATOM 1349 C CA . LYS A 1 178 ? -28.140 -25.277 -34.598 1.00 37.44 178 LYS A CA 1
ATOM 1350 C C . LYS A 1 178 ? -27.762 -24.208 -33.557 1.00 37.44 178 LYS A C 1
ATOM 1352 O O . LYS A 1 178 ? -27.016 -24.472 -32.630 1.00 37.44 178 LYS A O 1
ATOM 1357 N N . LYS A 1 179 ? -28.115 -22.934 -33.829 1.00 34.22 179 LYS A N 1
ATOM 1358 C CA . LYS A 1 179 ? -29.358 -22.204 -33.426 1.00 34.22 179 LYS A CA 1
ATOM 1359 C C . LYS A 1 179 ? -29.468 -22.135 -31.892 1.00 34.22 179 LYS A C 1
ATOM 1361 O O . LYS A 1 179 ? -29.578 -23.180 -31.281 1.00 34.22 179 LYS A O 1
ATOM 1366 N N . GLY A 1 180 ? -29.491 -21.007 -31.188 1.00 31.03 180 GLY A N 1
ATOM 1367 C CA . GLY A 1 180 ? -29.723 -19.602 -31.519 1.00 31.03 180 GLY A CA 1
ATOM 1368 C C . GLY A 1 180 ? -30.719 -19.043 -30.498 1.00 31.03 180 GLY A C 1
ATOM 1369 O O . GLY A 1 180 ? -31.778 -19.635 -30.371 1.00 31.03 180 GLY A O 1
ATOM 1370 N N . HIS A 1 181 ? -30.433 -17.940 -29.799 1.00 38.56 181 HIS A N 1
ATOM 1371 C CA . HIS A 1 181 ? -31.476 -17.005 -29.356 1.00 38.56 181 HIS A CA 1
ATOM 1372 C C . HIS A 1 181 ? -30.900 -15.685 -28.838 1.00 38.56 181 HIS A C 1
ATOM 1374 O O . HIS A 1 181 ? -29.910 -15.626 -28.118 1.00 38.56 181 HIS A O 1
ATOM 1380 N N . THR A 1 182 ? -31.566 -14.633 -29.281 1.00 37.97 182 THR A N 1
ATOM 1381 C CA . THR A 1 182 ? -31.424 -13.210 -28.997 1.00 37.97 182 THR A CA 1
ATOM 1382 C C . THR A 1 182 ? -31.951 -12.837 -27.613 1.00 37.97 182 THR A C 1
ATOM 1384 O O . THR A 1 182 ? -32.977 -13.377 -27.224 1.00 37.97 182 THR A O 1
ATOM 1387 N N . THR A 1 183 ? -31.339 -11.832 -26.968 1.00 40.16 183 THR A N 1
ATOM 1388 C CA . THR A 1 183 ? -32.011 -10.630 -26.407 1.00 40.16 183 THR A CA 1
ATOM 1389 C C . THR A 1 183 ? -30.965 -9.685 -25.798 1.00 40.16 183 THR A C 1
ATOM 1391 O O . THR A 1 183 ? -30.498 -9.906 -24.685 1.00 40.16 183 THR A O 1
ATOM 1394 N N . LYS A 1 184 ? -30.610 -8.604 -26.508 1.00 37.88 184 LYS A N 1
ATOM 1395 C CA . LYS A 1 184 ? -29.988 -7.409 -25.910 1.00 37.88 184 LYS A CA 1
ATOM 1396 C C . LYS A 1 184 ? -31.113 -6.430 -25.582 1.00 37.88 184 LYS A C 1
ATOM 1398 O O . LYS A 1 184 ? -31.778 -5.949 -26.496 1.00 37.88 184 LYS A O 1
ATOM 1403 N N . LYS A 1 185 ? -31.343 -6.166 -24.293 1.00 43.03 185 LYS A N 1
ATOM 1404 C CA . LYS A 1 185 ? -32.215 -5.077 -23.840 1.00 43.03 185 LYS A CA 1
ATOM 1405 C C . LYS A 1 185 ? -31.420 -3.776 -23.733 1.00 43.03 185 LYS A C 1
ATOM 1407 O O . LYS A 1 185 ? -30.246 -3.761 -23.383 1.00 43.03 185 LYS A O 1
ATOM 1412 N N . SER A 1 186 ? -32.134 -2.731 -24.120 1.00 42.75 186 SER A N 1
ATOM 1413 C CA . SER A 1 186 ? -31.756 -1.346 -24.359 1.00 42.75 186 SER A CA 1
ATOM 1414 C C . SER A 1 186 ? -31.086 -0.647 -23.173 1.00 42.75 186 SER A C 1
ATOM 1416 O O . SER A 1 186 ? -31.551 -0.745 -22.042 1.00 42.75 186 SER A O 1
ATOM 1418 N N . SER A 1 187 ? -30.040 0.121 -23.485 1.00 40.22 187 SER A N 1
ATOM 1419 C CA . SER A 1 187 ? -29.434 1.146 -22.636 1.00 40.22 187 SER A CA 1
ATOM 1420 C C . SER A 1 187 ? -30.178 2.464 -22.858 1.00 40.22 187 SER A C 1
ATOM 1422 O O . SER A 1 187 ? -30.243 2.953 -23.986 1.00 40.22 187 SER A O 1
ATOM 1424 N N . THR A 1 188 ? -30.755 3.032 -21.801 1.00 48.47 188 THR A N 1
ATOM 1425 C CA . THR A 1 188 ? -31.301 4.396 -21.804 1.00 48.47 188 THR A CA 1
ATOM 1426 C C . THR A 1 188 ? -30.387 5.296 -20.988 1.00 48.47 188 THR A C 1
ATOM 1428 O O . THR A 1 188 ? -30.252 5.164 -19.776 1.00 48.47 188 THR A O 1
ATOM 1431 N N . ARG A 1 189 ? -29.739 6.203 -21.716 1.00 41.56 189 ARG A N 1
ATOM 1432 C CA . ARG A 1 189 ? -28.819 7.242 -21.263 1.00 41.56 189 ARG A CA 1
ATOM 1433 C C . ARG A 1 189 ? -29.651 8.460 -20.848 1.00 41.56 189 ARG A C 1
ATOM 1435 O O . ARG A 1 189 ? -30.262 9.091 -21.707 1.00 41.56 189 ARG A O 1
ATOM 1442 N N . HIS A 1 190 ? -29.688 8.801 -19.562 1.00 43.19 190 HIS A N 1
ATOM 1443 C CA . HIS A 1 190 ? -30.248 10.078 -19.114 1.00 43.19 190 HIS A CA 1
ATOM 1444 C C . HIS A 1 190 ? -29.135 11.117 -18.971 1.00 43.19 190 HIS A C 1
ATOM 1446 O O . HIS A 1 190 ? -28.294 11.048 -18.082 1.00 43.19 190 HIS A O 1
ATOM 1452 N N . HIS A 1 191 ? -29.141 12.082 -19.892 1.00 45.44 191 HIS A N 1
ATOM 1453 C CA . HIS A 1 191 ? -28.397 13.329 -19.784 1.00 45.44 191 HIS A CA 1
ATOM 1454 C C . HIS A 1 191 ? -29.024 14.204 -18.693 1.00 45.44 191 HIS A C 1
ATOM 1456 O O . HIS A 1 191 ? -30.168 14.638 -18.831 1.00 45.44 191 HIS A O 1
ATOM 1462 N N . HIS A 1 192 ? -28.269 14.505 -17.638 1.00 45.75 192 HIS A N 1
ATOM 1463 C CA . HIS A 1 192 ? -28.570 15.619 -16.744 1.00 45.75 192 HIS A CA 1
ATOM 1464 C C . HIS A 1 192 ? -27.896 16.886 -17.280 1.00 45.75 192 HIS A C 1
ATOM 1466 O O . HIS A 1 192 ? -26.678 16.950 -17.439 1.00 45.75 192 HIS A O 1
ATOM 1472 N N . LYS A 1 193 ? -28.723 17.879 -17.616 1.00 52.81 193 LYS A N 1
ATOM 1473 C CA . LYS A 1 193 ? -28.314 19.235 -17.984 1.00 52.81 193 LYS A CA 1
ATOM 1474 C C . LYS A 1 193 ? -28.064 20.025 -16.700 1.00 52.81 193 LYS A C 1
ATOM 1476 O O . LYS A 1 193 ? -28.974 20.193 -15.895 1.00 52.81 193 LYS A O 1
ATOM 1481 N N . HIS A 1 194 ? -26.847 20.537 -16.554 1.00 41.16 194 HIS A N 1
ATOM 1482 C CA . HIS A 1 194 ? -26.508 21.579 -15.592 1.00 41.16 194 HIS A CA 1
ATOM 1483 C C . HIS A 1 194 ? -27.236 22.883 -15.947 1.00 41.16 194 HIS A C 1
ATOM 1485 O O . HIS A 1 194 ? -27.102 23.382 -17.064 1.00 41.16 194 HIS A O 1
ATOM 1491 N N . HIS A 1 195 ? -27.949 23.466 -14.983 1.00 51.06 195 HIS A N 1
ATOM 1492 C CA . HIS A 1 195 ? -28.275 24.889 -14.989 1.00 51.06 195 HIS A CA 1
ATOM 1493 C C . HIS A 1 195 ? -27.442 25.586 -13.914 1.00 51.06 195 HIS A C 1
ATOM 1495 O O . HIS A 1 195 ? -27.636 25.392 -12.717 1.00 51.06 195 HIS A O 1
ATOM 1501 N N . HIS A 1 196 ? -26.496 26.402 -14.378 1.00 43.75 196 HIS A N 1
ATOM 1502 C CA . HIS A 1 196 ? -25.823 27.420 -13.587 1.00 43.75 196 HIS A CA 1
ATOM 1503 C C . HIS A 1 196 ? -26.839 28.473 -13.133 1.00 43.75 196 HIS A C 1
ATOM 1505 O O . HIS A 1 196 ? -27.478 29.108 -13.972 1.00 43.75 196 HIS A O 1
ATOM 1511 N N . HIS A 1 197 ? -26.911 28.739 -11.828 1.00 51.19 197 HIS A N 1
ATOM 1512 C CA . HIS A 1 197 ? -27.371 30.032 -11.333 1.00 51.19 197 HIS A CA 1
ATOM 1513 C C . HIS A 1 197 ? -26.224 30.757 -10.637 1.00 51.19 197 HIS A C 1
ATOM 1515 O O . HIS A 1 197 ? -25.836 30.463 -9.512 1.00 51.19 197 HIS A O 1
ATOM 1521 N N . ASN A 1 198 ? -25.691 31.725 -11.374 1.00 45.03 198 ASN A N 1
ATOM 1522 C CA . ASN A 1 198 ? -24.842 32.797 -10.897 1.00 45.03 198 ASN A CA 1
ATOM 1523 C C . ASN A 1 198 ? -25.738 33.839 -10.202 1.00 45.03 198 ASN A C 1
ATOM 1525 O O . ASN A 1 198 ? -26.656 34.368 -10.834 1.00 45.03 198 ASN A O 1
ATOM 1529 N N . LYS A 1 199 ? -25.486 34.148 -8.928 1.00 56.69 199 LYS A N 1
ATOM 1530 C CA . LYS A 1 199 ? -25.967 35.383 -8.295 1.00 56.69 199 LYS A CA 1
ATOM 1531 C C . LYS A 1 199 ? -24.823 36.037 -7.527 1.00 56.69 199 LYS A C 1
ATOM 1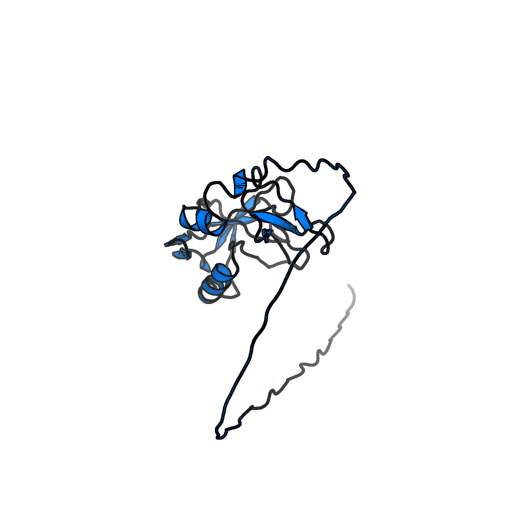533 O O . LYS A 1 199 ? -24.509 35.666 -6.404 1.00 56.69 199 LYS A O 1
ATOM 1538 N N . ARG A 1 200 ? -24.237 37.048 -8.172 1.00 53.59 200 ARG A N 1
ATOM 1539 C CA . ARG A 1 200 ? -23.593 38.196 -7.529 1.00 53.59 200 ARG A CA 1
ATOM 1540 C C . ARG A 1 200 ? -24.665 39.086 -6.885 1.00 53.59 200 ARG A C 1
ATOM 1542 O O . ARG A 1 200 ? -25.642 39.420 -7.548 1.00 53.59 200 ARG A O 1
ATOM 1549 N N . ALA A 1 201 ? -24.418 39.529 -5.657 1.00 55.84 201 ALA A N 1
ATOM 1550 C CA . ALA A 1 201 ? -24.896 40.784 -5.061 1.00 55.84 201 ALA A CA 1
ATOM 1551 C C . ALA A 1 201 ? -23.905 41.099 -3.918 1.00 55.84 201 ALA A C 1
ATOM 1553 O O . ALA A 1 201 ? -23.697 40.254 -3.059 1.00 55.84 201 ALA A O 1
ATOM 1554 N N . ALA A 1 202 ? -23.015 42.083 -4.056 1.00 53.72 202 ALA A N 1
ATOM 1555 C CA . ALA A 1 202 ? -23.219 43.524 -3.864 1.00 53.72 202 ALA A CA 1
ATOM 1556 C C . ALA A 1 202 ? -23.277 43.937 -2.375 1.00 53.72 202 ALA A C 1
ATOM 1558 O O . ALA A 1 202 ? -24.247 43.655 -1.685 1.00 53.72 202 ALA A O 1
ATOM 1559 N N . SER A 1 203 ? -22.193 44.611 -1.968 1.00 54.81 203 SER A N 1
ATOM 1560 C CA . SER A 1 203 ? -22.006 45.651 -0.941 1.00 54.81 203 SER A CA 1
ATOM 1561 C C . SER A 1 203 ? -22.923 45.730 0.284 1.00 54.81 203 SER A C 1
ATOM 1563 O O . SER A 1 203 ? -24.120 45.982 0.162 1.00 54.81 203 SER A O 1
ATOM 1565 N N . LYS A 1 204 ? -22.285 45.801 1.457 1.00 56.91 204 LYS A N 1
ATOM 1566 C CA . LYS A 1 204 ? -22.136 47.043 2.237 1.00 56.91 204 LYS A CA 1
ATOM 1567 C C . LYS A 1 204 ? -20.869 46.980 3.080 1.00 56.91 204 LYS A C 1
ATOM 1569 O O . LYS A 1 204 ? -20.535 45.859 3.514 1.00 56.91 204 LYS A O 1
#

Organism: NCBI:txid1314678